Protein AF-0000000087151713 (afdb_homodimer)

Foldseek 3Di:
DPPPPPCCVLPQLLWDWAAFEKEAADCVVVVVVLVVVVWDWDFWDQDPVQQWTWTWTDDPPDGIYIYIHHHPDDGPCVVVCVVPNIDRAETEIEALDPVVSVVSCVVVVKDKAWDDDWWQDVRVVGFIKTWIQTPPPHIYIYGHPNDRDDDPD/DPDPPPCCVLPALLWDWAAWEKEAADCVVVVVVLVVVVWDWDFWDQDPVQQWTWTWTDDPPDGIYIYIHHHPDDGPCVVVCVVPNIDRAETEIEALDPVVSVVSCVVVVKDKAWDDDWWQDVRVVGFIKTWIQTPPPHIYIYGHPNDRDDPPD

pLDDT: mean 88.9, std 18.5, range [27.69, 98.94]

InterPro domains:
  IPR029068 Glyoxalase/Bleomycin resistance protein/Dihydroxybiphenyl dioxygenase [G3DSA:3.10.180.10] (11-144)
  IPR029068 Glyoxalase/Bleomycin resistance protein/Dihydroxybiphenyl dioxygenase [SSF54593] (15-144)

Solvent-accessible surface area (backbone atoms only — not comparable to full-atom values): 16292 Å² total; per-residue (Å²): 133,83,74,73,81,72,75,66,69,72,63,50,34,64,66,32,78,54,31,39,33,31,41,30,86,55,60,66,47,29,51,48,43,41,42,46,64,61,36,40,84,54,61,64,38,72,35,78,88,63,28,27,33,40,35,35,33,38,41,98,83,43,84,26,37,32,44,34,24,61,40,87,68,90,27,75,61,52,60,48,35,72,68,65,40,46,30,45,63,34,42,29,25,35,18,35,45,56,68,61,31,51,50,36,39,42,74,63,69,39,54,71,43,77,52,79,72,69,40,65,31,69,77,62,79,46,34,42,29,39,38,29,38,34,53,52,52,27,42,34,33,41,34,34,67,66,44,73,68,74,70,85,125,135,83,76,74,81,71,77,67,70,71,62,50,33,63,65,32,78,58,32,36,34,32,43,32,86,55,63,65,46,30,52,49,43,40,43,47,67,61,37,39,85,54,61,63,39,72,36,78,90,64,29,28,33,38,34,34,33,39,43,97,85,42,84,26,38,33,44,34,26,60,42,87,67,90,26,76,60,52,60,50,36,72,69,64,39,46,30,47,63,34,41,29,26,35,18,36,47,58,69,60,31,53,51,34,40,42,74,64,69,40,55,71,42,75,53,77,73,69,40,65,30,69,78,62,80,44,35,43,30,39,38,30,40,33,54,49,50,26,41,34,33,41,35,35,67,67,44,72,67,74,70,84,124

Structure (mmCIF, N/CA/C/O backbone):
data_AF-0000000087151713-model_v1
#
loop_
_entity.id
_entity.type
_entity.pdbx_description
1 polymer 'VOC domain-containing protein'
#
loop_
_atom_site.group_PDB
_atom_site.id
_atom_site.type_symbol
_atom_site.label_atom_id
_atom_site.label_alt_id
_atom_site.label_comp_id
_atom_site.label_asym_id
_atom_site.label_entity_id
_atom_site.label_seq_id
_atom_site.pdbx_PDB_ins_code
_atom_site.Cartn_x
_atom_site.Cartn_y
_atom_site.Cartn_z
_atom_site.occupancy
_atom_site.B_iso_or_equiv
_atom_site.auth_seq_id
_atom_site.auth_comp_id
_atom_site.auth_asym_id
_atom_site.auth_atom_id
_atom_site.pdbx_PDB_model_num
ATOM 1 N N . MET A 1 1 ? -45.938 15.445 -10.773 1 27.88 1 MET A N 1
ATOM 2 C CA . MET A 1 1 ? -44.844 16.266 -10.305 1 27.88 1 MET A CA 1
ATOM 3 C C . MET A 1 1 ? -43.594 15.438 -10.102 1 27.88 1 MET A C 1
ATOM 5 O O . MET A 1 1 ? -43.562 14.516 -9.281 1 27.88 1 MET A O 1
ATOM 9 N N . ASP A 1 2 ? -42.75 15.164 -11.164 1 31.02 2 ASP A N 1
ATOM 10 C CA . ASP A 1 2 ? -41.562 14.336 -11.391 1 31.02 2 ASP A CA 1
ATOM 11 C C . ASP A 1 2 ? -40.438 14.719 -10.438 1 31.02 2 ASP A C 1
ATOM 13 O O . ASP A 1 2 ? -40.094 15.898 -10.32 1 31.02 2 ASP A O 1
ATOM 17 N N . SER A 1 3 ? -40.344 14.148 -9.273 1 36.28 3 SER A N 1
ATOM 18 C CA . SER A 1 3 ? -39.344 14.383 -8.242 1 36.28 3 SER A CA 1
ATOM 19 C C . SER A 1 3 ? -37.938 14.492 -8.852 1 36.28 3 SER A C 1
ATOM 21 O O . SER A 1 3 ? -37.5 13.609 -9.594 1 36.28 3 SER A O 1
ATOM 23 N N . PRO A 1 4 ? -37.375 15.75 -9.047 1 30.08 4 PRO A N 1
ATOM 24 C CA . PRO A 1 4 ? -36.062 15.906 -9.664 1 30.08 4 PRO A CA 1
ATOM 25 C C . PRO A 1 4 ? -35.031 14.945 -9.094 1 30.08 4 PRO A C 1
ATOM 27 O O . PRO A 1 4 ? -35.062 14.625 -7.906 1 30.08 4 PRO A O 1
ATOM 30 N N . ALA A 1 5 ? -34.688 13.938 -9.805 1 36.41 5 ALA A N 1
ATOM 31 C CA . ALA A 1 5 ? -33.438 13.227 -9.617 1 36.41 5 ALA A CA 1
ATOM 32 C C . ALA A 1 5 ? -32.312 14.164 -9.148 1 36.41 5 ALA A C 1
ATOM 34 O O . ALA A 1 5 ? -31.828 14.984 -9.93 1 36.41 5 ALA A O 1
ATOM 35 N N . ASN A 1 6 ? -32.531 14.891 -8 1 31.16 6 ASN A N 1
ATOM 36 C CA . ASN A 1 6 ? -31.547 15.766 -7.34 1 31.16 6 ASN A CA 1
ATOM 37 C C . ASN A 1 6 ? -30.125 15.273 -7.543 1 31.16 6 ASN A C 1
ATOM 39 O O . ASN A 1 6 ? -29.844 14.086 -7.379 1 31.16 6 ASN A O 1
ATOM 43 N N . ASP A 1 7 ? -29.359 15.891 -8.398 1 33.12 7 ASP A N 1
ATOM 44 C CA . ASP A 1 7 ? -27.938 15.93 -8.75 1 33.12 7 ASP A CA 1
ATOM 45 C C . ASP A 1 7 ? -27.062 15.797 -7.512 1 33.12 7 ASP A C 1
ATOM 47 O O . ASP A 1 7 ? -26.688 16.797 -6.895 1 33.12 7 ASP A O 1
ATOM 51 N N . ILE A 1 8 ? -27.531 15.281 -6.512 1 35.03 8 ILE A N 1
ATOM 52 C CA . ILE A 1 8 ? -26.531 15.148 -5.469 1 35.03 8 ILE A CA 1
ATOM 53 C C . ILE A 1 8 ? -25.203 14.711 -6.09 1 35.03 8 ILE A C 1
ATOM 55 O O . ILE A 1 8 ? -25.047 13.555 -6.5 1 35.03 8 ILE A O 1
ATOM 59 N N . ALA A 1 9 ? -24.75 15.352 -7.016 1 37.31 9 ALA A N 1
ATOM 60 C CA . ALA A 1 9 ? -23.328 15.195 -7.281 1 37.31 9 ALA A CA 1
ATOM 61 C C . ALA A 1 9 ? -22.578 14.758 -6.027 1 37.31 9 ALA A C 1
ATOM 63 O O . ALA A 1 9 ? -22.375 15.555 -5.105 1 37.31 9 ALA A O 1
ATOM 64 N N . SER A 1 10 ? -22.969 13.742 -5.297 1 45.94 10 SER A N 1
ATOM 65 C CA . SER A 1 10 ? -22.375 13.133 -4.117 1 45.94 10 SER A CA 1
ATOM 66 C C . SER A 1 10 ? -20.875 13.422 -4.047 1 45.94 10 SER A C 1
ATOM 68 O O . SER A 1 10 ? -20.125 13.102 -4.973 1 45.94 10 SER A O 1
ATOM 70 N N . ALA A 1 11 ? -20.469 14.578 -3.68 1 51.41 11 ALA A N 1
ATOM 71 C CA . ALA A 1 11 ? -19.156 15.195 -3.559 1 51.41 11 ALA A CA 1
ATOM 72 C C . ALA A 1 11 ? -18.109 14.164 -3.137 1 51.41 11 ALA A C 1
ATOM 74 O O . ALA A 1 11 ? -18.125 13.688 -1.999 1 51.41 11 ALA A O 1
ATOM 75 N N . THR A 1 12 ? -17.812 13.227 -3.992 1 63.94 12 THR A N 1
ATOM 76 C CA . THR A 1 12 ? -16.656 12.375 -3.764 1 63.94 12 THR A CA 1
ATOM 77 C C . THR A 1 12 ? -15.508 13.172 -3.141 1 63.94 12 THR A C 1
ATOM 79 O O . THR A 1 12 ? -15.344 14.352 -3.432 1 63.94 12 THR A O 1
ATOM 82 N N . ALA A 1 13 ? -15.141 12.594 -2.041 1 72.25 13 ALA A N 1
ATOM 83 C CA . ALA A 1 13 ? -13.961 13.203 -1.421 1 72.25 13 ALA A CA 1
ATOM 84 C C . ALA A 1 13 ? -12.883 13.5 -2.461 1 72.25 13 ALA A C 1
ATOM 86 O O . ALA A 1 13 ? -12.586 12.656 -3.309 1 72.25 13 ALA A O 1
ATOM 87 N N . ALA A 1 14 ? -12.633 14.766 -2.752 1 85.25 14 ALA A N 1
ATOM 88 C CA . ALA A 1 14 ? -11.594 15.164 -3.699 1 85.25 14 ALA A CA 1
ATOM 89 C C . ALA A 1 14 ? -10.219 14.695 -3.23 1 85.25 14 ALA A C 1
ATOM 91 O O . ALA A 1 14 ? -9.398 15.508 -2.795 1 85.25 14 ALA A O 1
ATOM 92 N N . LEU A 1 15 ? -10.055 13.359 -3.268 1 95.56 15 LEU A N 1
ATOM 93 C CA . LEU A 1 15 ? -8.797 12.758 -2.846 1 95.56 15 LEU A CA 1
ATOM 94 C C . LEU A 1 15 ? -8.047 12.172 -4.039 1 95.56 15 LEU A C 1
ATOM 96 O O . LEU A 1 15 ? -8.656 11.516 -4.891 1 95.56 15 LEU A O 1
ATOM 100 N N . ALA A 1 16 ? -6.812 12.477 -4.117 1 95.88 16 ALA A N 1
ATOM 101 C CA . ALA A 1 16 ? -5.93 11.891 -5.121 1 95.88 16 ALA A CA 1
ATOM 102 C C . ALA A 1 16 ? -4.805 11.094 -4.461 1 95.88 16 ALA A C 1
ATOM 104 O O . ALA A 1 16 ? -4.129 11.594 -3.559 1 95.88 16 ALA A O 1
ATOM 105 N N . PHE A 1 17 ? -4.598 9.891 -4.914 1 97.56 17 PHE A N 1
ATOM 106 C CA . PHE A 1 17 ? -3.494 9.102 -4.379 1 97.56 17 PHE A CA 1
ATOM 107 C C . PHE A 1 17 ? -2.178 9.859 -4.5 1 97.56 17 PHE A C 1
ATOM 109 O O . PHE A 1 17 ? -1.892 10.453 -5.543 1 97.56 17 PHE A O 1
ATOM 116 N N . HIS A 1 18 ? -1.425 9.844 -3.396 1 98 18 HIS A N 1
ATOM 117 C CA . HIS A 1 18 ? -0.128 10.508 -3.443 1 98 18 HIS A CA 1
ATOM 118 C C . HIS A 1 18 ? 1.011 9.508 -3.281 1 98 18 HIS A C 1
ATOM 120 O O . HIS A 1 18 ? 1.914 9.445 -4.121 1 98 18 HIS A O 1
ATOM 126 N N . HIS A 1 19 ? 1.066 8.719 -2.223 1 98.75 19 HIS A N 1
ATOM 127 C CA . HIS A 1 19 ? 2.113 7.719 -2.041 1 98.75 19 HIS A CA 1
ATOM 128 C C . HIS A 1 19 ? 1.695 6.664 -1.022 1 98.75 19 HIS A C 1
ATOM 130 O O . HIS A 1 19 ? 0.715 6.848 -0.298 1 98.75 19 HIS A O 1
ATOM 136 N N . PHE A 1 20 ? 2.43 5.488 -1.049 1 98.81 20 PHE A N 1
ATOM 137 C CA . PHE A 1 20 ? 2.438 4.543 0.06 1 98.81 20 PHE A CA 1
ATOM 138 C C . PHE A 1 20 ? 3.508 4.91 1.08 1 98.81 20 PHE A C 1
ATOM 140 O O . PHE A 1 20 ? 4.617 5.301 0.71 1 98.81 20 PHE A O 1
ATOM 147 N N . GLY A 1 21 ? 3.197 4.789 2.361 1 98.44 21 GLY A N 1
ATOM 148 C CA . GLY A 1 21 ? 4.203 4.902 3.404 1 98.44 21 GLY A CA 1
ATOM 149 C C . GLY A 1 21 ? 4.742 3.557 3.863 1 98.44 21 GLY A C 1
ATOM 150 O O . GLY A 1 21 ? 3.986 2.719 4.359 1 98.44 21 GLY A O 1
ATOM 151 N N . LEU A 1 22 ? 6 3.357 3.729 1 98.38 22 LEU A N 1
ATOM 152 C CA . LEU A 1 22 ? 6.703 2.133 4.098 1 98.38 22 LEU A CA 1
ATOM 153 C C . LEU A 1 22 ? 7.543 2.344 5.352 1 98.38 22 LEU A C 1
ATOM 155 O O . LEU A 1 22 ? 8.469 3.162 5.355 1 98.38 22 LEU A O 1
ATOM 159 N N . ALA A 1 23 ? 7.227 1.607 6.395 1 97.38 23 ALA A N 1
ATOM 160 C CA . ALA A 1 23 ? 8.008 1.66 7.625 1 97.38 23 ALA A CA 1
ATOM 161 C C . ALA A 1 23 ? 9.117 0.605 7.617 1 97.38 23 ALA A C 1
ATOM 163 O O . ALA A 1 23 ? 8.852 -0.578 7.395 1 97.38 23 ALA A O 1
ATOM 164 N N . VAL A 1 24 ? 10.336 1.024 7.855 1 97.19 24 VAL A N 1
ATOM 165 C CA . VAL A 1 24 ? 11.477 0.11 7.883 1 97.19 24 VAL A CA 1
ATOM 166 C C . VAL A 1 24 ? 12.375 0.435 9.078 1 97.19 24 VAL A C 1
ATOM 168 O O . VAL A 1 24 ? 12.344 1.554 9.594 1 97.19 24 VAL A O 1
ATOM 171 N N . ALA A 1 25 ? 13.133 -0.565 9.477 1 95.12 25 ALA A N 1
ATOM 172 C CA . ALA A 1 25 ? 14.094 -0.336 10.555 1 95.12 25 ALA A CA 1
ATOM 173 C C . ALA A 1 25 ? 15.289 0.471 10.062 1 95.12 25 ALA A C 1
ATOM 175 O O . ALA A 1 25 ? 15.812 1.324 10.781 1 95.12 25 ALA A O 1
ATOM 176 N N . ALA A 1 26 ? 15.711 0.143 8.867 1 96.06 26 ALA A N 1
ATOM 177 C CA . ALA A 1 26 ? 16.781 0.82 8.141 1 96.06 26 ALA A CA 1
ATOM 178 C C 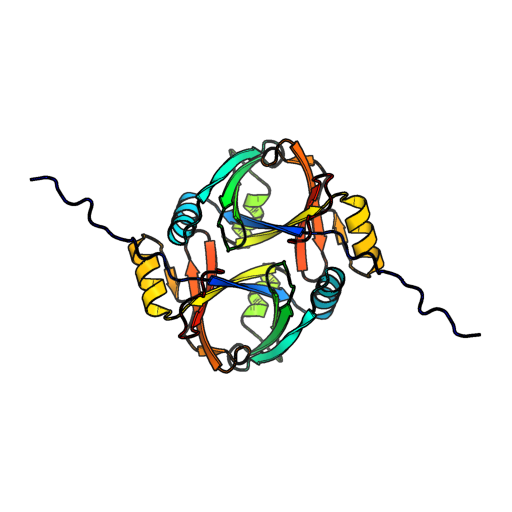. ALA A 1 26 ? 16.484 0.882 6.645 1 96.06 26 ALA A C 1
ATOM 180 O O . ALA A 1 26 ? 15.898 -0.046 6.086 1 96.06 26 ALA A O 1
ATOM 181 N N . PRO A 1 27 ? 16.969 1.917 5.949 1 97.94 27 PRO A N 1
ATOM 182 C CA . PRO A 1 27 ? 16.406 2.201 4.625 1 97.94 27 PRO A CA 1
ATOM 183 C C . PRO A 1 27 ? 17.156 1.478 3.502 1 97.94 27 PRO A C 1
ATOM 185 O O . PRO A 1 27 ? 16.656 1.414 2.373 1 97.94 27 PRO A O 1
ATOM 188 N N . GLU A 1 28 ? 18.344 0.946 3.75 1 98.31 28 GLU A N 1
ATOM 189 C CA . GLU A 1 28 ? 19.25 0.539 2.68 1 98.31 28 GLU A CA 1
ATOM 190 C C . GLU A 1 28 ? 18.609 -0.53 1.795 1 98.31 28 GLU A C 1
ATOM 192 O O . GLU A 1 28 ? 18.625 -0.42 0.567 1 98.31 28 GLU A O 1
ATOM 197 N N . GLU A 1 29 ? 18.078 -1.55 2.395 1 98.38 29 GLU A N 1
ATOM 198 C CA . GLU A 1 29 ? 17.484 -2.639 1.624 1 98.38 29 GLU A CA 1
ATOM 199 C C . GLU A 1 29 ? 16.234 -2.174 0.874 1 98.38 29 GLU A C 1
ATOM 201 O O . GLU A 1 29 ? 15.969 -2.631 -0.239 1 98.38 29 GLU A O 1
ATOM 206 N N . ALA A 1 30 ? 15.477 -1.284 1.469 1 98.62 30 ALA A N 1
ATOM 207 C CA . ALA A 1 30 ? 14.32 -0.707 0.784 1 98.62 30 ALA A CA 1
ATOM 208 C C . ALA A 1 30 ? 14.75 0.063 -0.462 1 98.62 30 ALA A C 1
ATOM 210 O O . ALA A 1 30 ? 14.172 -0.112 -1.537 1 98.62 30 ALA A O 1
ATOM 211 N N . PHE A 1 31 ? 15.773 0.877 -0.277 1 98.56 31 PHE A N 1
ATOM 212 C CA . PHE A 1 31 ? 16.281 1.667 -1.391 1 98.56 31 PHE A CA 1
ATOM 213 C C . PHE A 1 31 ? 16.781 0.763 -2.512 1 98.56 31 PHE A C 1
ATOM 215 O O . PHE A 1 31 ? 16.531 1.028 -3.689 1 98.56 31 PHE A O 1
ATOM 222 N N . ARG A 1 32 ? 17.469 -0.27 -2.162 1 97.81 32 ARG A N 1
ATOM 223 C CA . ARG A 1 32 ? 17.984 -1.208 -3.15 1 97.81 32 ARG A CA 1
ATOM 224 C C . ARG A 1 32 ? 16.859 -1.862 -3.936 1 97.81 32 ARG A C 1
ATOM 226 O O . ARG A 1 32 ? 16.906 -1.927 -5.164 1 97.81 32 ARG A O 1
ATOM 233 N N . TYR A 1 33 ? 15.891 -2.27 -3.234 1 98.12 33 TYR A N 1
ATOM 234 C CA . TYR A 1 33 ? 14.758 -2.906 -3.893 1 98.12 33 TYR A CA 1
ATOM 235 C C . TYR A 1 33 ? 14.055 -1.936 -4.84 1 98.12 33 TYR A C 1
ATOM 237 O O . TYR A 1 33 ? 13.836 -2.254 -6.008 1 98.12 33 TYR A O 1
ATOM 245 N N . LEU A 1 34 ? 13.758 -0.796 -4.359 1 98.12 34 LEU A N 1
ATOM 246 C CA . LEU A 1 34 ? 13.023 0.18 -5.156 1 98.12 34 LEU A CA 1
ATOM 247 C C . LEU A 1 34 ? 13.844 0.618 -6.367 1 98.12 34 LEU A C 1
ATOM 249 O O . LEU A 1 34 ? 13.305 0.8 -7.457 1 98.12 34 LEU A O 1
ATOM 253 N N . ALA A 1 35 ? 15.102 0.746 -6.172 1 97.25 35 ALA A N 1
ATOM 254 C CA . ALA A 1 35 ? 15.969 1.083 -7.293 1 97.25 35 ALA A CA 1
ATOM 255 C C . ALA A 1 35 ? 15.938 -0.008 -8.359 1 97.25 35 ALA A C 1
ATOM 257 O O . ALA A 1 35 ? 15.945 0.286 -9.555 1 97.25 35 ALA A O 1
ATOM 258 N N . SER A 1 36 ? 15.922 -1.207 -7.926 1 96.5 36 SER A N 1
ATOM 259 C CA . SER A 1 36 ? 15.898 -2.334 -8.852 1 96.5 36 SER A CA 1
ATOM 260 C C . SER A 1 36 ? 14.625 -2.34 -9.688 1 96.5 36 SER A C 1
ATOM 262 O O . SER A 1 36 ? 14.578 -2.953 -10.75 1 96.5 36 SER A O 1
ATOM 264 N N . LEU A 1 37 ? 13.586 -1.663 -9.203 1 96.75 37 LEU A N 1
ATOM 265 C CA . LEU A 1 37 ? 12.32 -1.562 -9.93 1 96.75 37 LEU A CA 1
ATOM 266 C C . LEU A 1 37 ? 12.305 -0.323 -10.82 1 96.75 37 LEU A C 1
ATOM 268 O O . LEU A 1 37 ? 11.344 -0.101 -11.562 1 96.75 37 LEU A O 1
ATOM 272 N N . GLY A 1 38 ? 13.289 0.508 -10.695 1 96.19 38 GLY A N 1
ATOM 273 C CA . GLY A 1 38 ? 13.367 1.696 -11.523 1 96.19 38 GLY A CA 1
ATOM 274 C C . GLY A 1 38 ? 12.938 2.961 -10.805 1 96.19 38 GLY A C 1
ATOM 275 O O . GLY A 1 38 ? 12.773 4.012 -11.43 1 96.19 38 GLY A O 1
ATOM 276 N N . TYR A 1 39 ? 12.727 2.855 -9.508 1 97.69 39 TYR A N 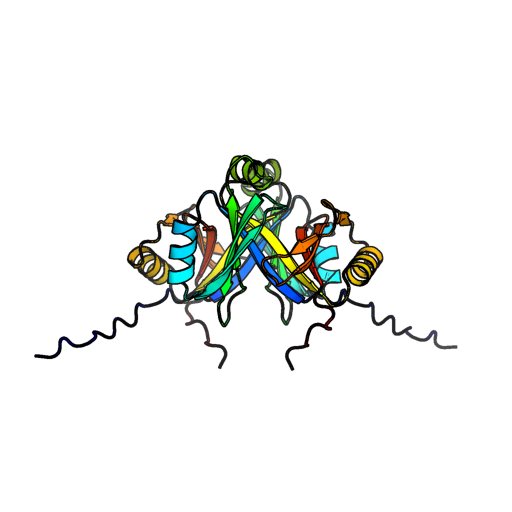1
ATOM 277 C CA . TYR A 1 39 ? 12.398 4.055 -8.75 1 97.69 39 TYR A CA 1
ATOM 278 C C . TYR A 1 39 ? 13.594 4.996 -8.672 1 97.69 39 TYR A C 1
ATOM 280 O O . TYR A 1 39 ? 14.734 4.551 -8.523 1 97.69 39 TYR A O 1
ATOM 288 N N . LEU A 1 40 ? 13.25 6.277 -8.648 1 98.25 40 LEU A N 1
ATOM 289 C CA . LEU A 1 40 ? 14.258 7.32 -8.523 1 98.25 40 LEU A CA 1
ATOM 290 C C . LEU A 1 40 ? 14.117 8.047 -7.191 1 98.25 40 LEU A C 1
ATOM 292 O O . LEU A 1 40 ? 13.008 8.234 -6.691 1 98.25 40 LEU A O 1
ATOM 296 N N . ALA A 1 41 ? 15.234 8.492 -6.664 1 98.5 41 ALA A N 1
ATOM 297 C CA . ALA A 1 41 ? 15.234 9.219 -5.395 1 98.5 41 ALA A CA 1
ATOM 298 C C . ALA A 1 41 ? 14.57 10.586 -5.543 1 98.5 41 ALA A C 1
ATOM 300 O O . ALA A 1 41 ? 14.805 11.289 -6.523 1 98.5 41 ALA A O 1
ATOM 301 N N . GLY A 1 42 ? 13.695 10.859 -4.59 1 98.25 42 GLY A N 1
ATOM 302 C CA . GLY A 1 42 ? 13.133 12.188 -4.449 1 98.25 42 GLY A CA 1
ATOM 303 C C . GLY A 1 42 ? 13.641 12.93 -3.227 1 98.25 42 GLY A C 1
ATOM 304 O O . GLY A 1 42 ? 14.797 12.758 -2.828 1 98.25 42 GLY A O 1
ATOM 305 N N . ASN A 1 43 ? 12.758 13.789 -2.688 1 97.69 43 ASN A N 1
ATOM 306 C CA . ASN A 1 43 ? 13.102 14.562 -1.499 1 97.69 43 ASN A CA 1
ATOM 307 C C . ASN A 1 43 ? 13.297 13.664 -0.282 1 97.69 43 ASN A C 1
ATOM 30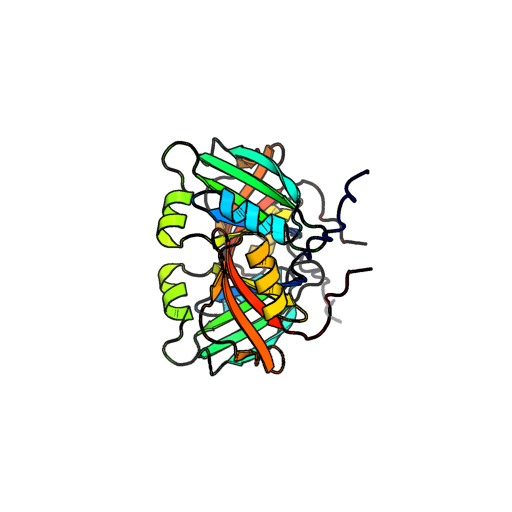9 O O . ASN A 1 43 ? 12.641 12.625 -0.158 1 97.69 43 ASN A O 1
ATOM 313 N N . SER A 1 44 ? 14.18 14.039 0.545 1 98.38 44 SER A N 1
ATOM 314 C CA . SER A 1 44 ? 14.391 13.406 1.847 1 98.38 44 SER A CA 1
ATOM 315 C C . SER A 1 44 ? 14.516 14.453 2.949 1 98.38 44 SER A C 1
ATOM 317 O O . SER A 1 44 ? 14.891 15.602 2.688 1 98.38 44 SER A O 1
ATOM 319 N N . ALA A 1 45 ? 14.102 14.062 4.109 1 98.06 45 ALA A N 1
ATOM 320 C CA . ALA A 1 45 ? 14.164 14.984 5.242 1 98.06 45 ALA A CA 1
ATOM 321 C C . ALA A 1 45 ? 14.078 14.227 6.566 1 98.06 45 ALA A C 1
ATOM 323 O O . ALA A 1 45 ? 13.633 13.078 6.602 1 98.06 45 ALA A O 1
ATOM 324 N N . PHE A 1 46 ? 14.586 14.891 7.629 1 97.5 46 PHE A N 1
ATOM 325 C CA . PHE A 1 46 ? 14.281 14.484 8.992 1 97.5 46 PHE A CA 1
ATOM 326 C C . PHE A 1 46 ? 13.086 15.258 9.539 1 97.5 46 PHE A C 1
ATOM 328 O O . PHE A 1 46 ? 13.047 16.484 9.445 1 97.5 46 PHE A O 1
ATOM 335 N N . ASP A 1 47 ? 12.125 14.539 9.961 1 96.38 47 ASP A N 1
ATOM 336 C CA . ASP A 1 47 ? 10.977 15.156 10.617 1 96.38 47 ASP A CA 1
ATOM 337 C C . ASP A 1 47 ? 11.164 15.211 12.125 1 96.38 47 ASP A C 1
ATOM 339 O O . ASP A 1 47 ? 11.016 14.195 12.812 1 96.38 47 ASP A O 1
ATOM 343 N N . PRO A 1 48 ? 11.438 16.344 12.672 1 93.62 48 PRO A N 1
ATOM 344 C CA . PRO A 1 48 ? 11.688 16.406 14.117 1 93.62 48 PRO A CA 1
ATOM 345 C C . PRO A 1 48 ? 10.422 16.203 14.945 1 93.62 48 PRO A C 1
ATOM 347 O O . PRO A 1 48 ? 10.5 15.82 16.109 1 93.62 48 PRO A O 1
ATOM 350 N N . ILE A 1 49 ? 9.289 16.484 14.344 1 91.31 49 ILE A N 1
ATOM 351 C CA . ILE A 1 49 ? 8.031 16.328 15.055 1 91.31 49 ILE A CA 1
ATOM 352 C C . ILE A 1 49 ? 7.746 14.844 15.273 1 91.31 49 ILE A C 1
ATOM 354 O O . ILE A 1 49 ? 7.469 14.422 16.406 1 91.31 49 ILE A O 1
ATOM 358 N N . GLN A 1 50 ? 7.914 14.023 14.219 1 91.88 50 GLN A N 1
ATOM 359 C CA . GLN A 1 50 ? 7.641 12.594 14.312 1 91.88 50 GLN A CA 1
ATOM 360 C C . GLN A 1 50 ? 8.906 11.82 14.68 1 91.88 50 GLN A C 1
ATOM 362 O O . GLN A 1 50 ? 8.836 10.625 14.977 1 91.88 50 GLN A O 1
ATOM 367 N N . ARG A 1 51 ? 10.039 12.461 14.625 1 94.75 51 ARG A N 1
ATOM 368 C CA . ARG A 1 51 ? 11.344 11.875 14.922 1 94.75 51 ARG A CA 1
ATOM 369 C C . ARG A 1 51 ? 11.641 10.703 13.984 1 94.75 51 ARG A C 1
ATOM 371 O O . ARG A 1 51 ? 12.039 9.625 14.438 1 94.75 51 ARG A O 1
ATOM 378 N N . VAL A 1 52 ? 11.414 10.938 12.758 1 97.12 52 VAL A N 1
ATOM 379 C CA . VAL A 1 52 ? 11.664 9.922 11.742 1 97.12 52 VAL A CA 1
ATOM 380 C C . VAL A 1 52 ? 12.43 10.539 10.578 1 97.12 52 VAL A C 1
ATOM 382 O O . VAL A 1 52 ? 12.375 11.75 10.359 1 97.12 52 VAL A O 1
ATOM 385 N N . ASN A 1 53 ? 13.188 9.695 9.883 1 97.69 53 ASN A N 1
ATOM 386 C CA . ASN A 1 53 ? 13.727 10.023 8.562 1 97.69 53 ASN A CA 1
ATOM 387 C C . ASN A 1 53 ? 12.758 9.641 7.449 1 97.69 53 ASN A C 1
ATOM 389 O O . ASN A 1 53 ? 12.094 8.609 7.527 1 97.69 53 ASN A O 1
ATOM 393 N N . LEU A 1 54 ? 12.695 10.484 6.457 1 98.44 54 LEU A N 1
ATOM 394 C CA . LEU A 1 54 ? 11.773 10.32 5.344 1 98.44 54 LEU A CA 1
ATOM 395 C C . LEU A 1 54 ? 12.508 10.398 4.012 1 98.44 54 LEU A C 1
ATOM 397 O O . LEU A 1 54 ? 13.406 11.227 3.84 1 98.44 54 LEU A O 1
ATOM 401 N N . ALA A 1 55 ? 12.156 9.586 3.07 1 98.81 55 ALA A N 1
ATOM 402 C CA . ALA A 1 55 ? 12.68 9.672 1.71 1 98.81 55 ALA A CA 1
ATOM 403 C C . ALA A 1 55 ? 11.633 9.234 0.688 1 98.81 55 ALA A C 1
ATOM 405 O O . ALA A 1 55 ? 11.086 8.133 0.785 1 98.81 55 ALA A O 1
ATOM 406 N N . MET A 1 56 ? 11.438 10.102 -0.276 1 98.88 56 MET A N 1
ATOM 407 C CA . MET A 1 56 ? 10.531 9.758 -1.365 1 98.88 56 MET A CA 1
ATOM 408 C C . MET A 1 56 ? 11.25 8.969 -2.447 1 98.88 56 MET A C 1
ATOM 410 O O . MET A 1 56 ? 12.414 9.25 -2.758 1 98.88 56 MET A O 1
ATOM 414 N N . ARG A 1 57 ? 10.594 7.992 -2.998 1 98.88 57 ARG A N 1
ATOM 415 C CA . ARG A 1 57 ? 10.984 7.273 -4.203 1 98.88 57 ARG A CA 1
ATOM 416 C C . ARG A 1 57 ? 9.906 7.359 -5.273 1 98.88 57 ARG A C 1
ATOM 418 O O . ARG A 1 57 ? 8.75 6.992 -5.027 1 98.88 57 ARG A O 1
ATOM 425 N N . HIS A 1 58 ? 10.297 7.84 -6.43 1 98.56 58 HIS A N 1
ATOM 426 C CA . HIS A 1 58 ? 9.344 8.117 -7.5 1 98.56 58 HIS A CA 1
ATOM 427 C C . HIS A 1 58 ? 9.492 7.113 -8.641 1 98.56 58 HIS A C 1
ATOM 429 O O . HIS A 1 58 ? 10.586 6.625 -8.906 1 98.56 58 HIS A O 1
ATOM 435 N N . HIS A 1 59 ? 8.422 6.863 -9.242 1 97.5 59 HIS A N 1
ATOM 436 C CA . HIS A 1 59 ? 8.352 6.066 -10.461 1 97.5 59 HIS A CA 1
ATOM 437 C C . HIS A 1 59 ? 7.406 6.695 -11.484 1 97.5 59 HIS A C 1
ATOM 439 O O . HIS A 1 59 ? 6.375 7.258 -11.109 1 97.5 59 HIS A O 1
ATOM 445 N N . PRO A 1 60 ? 7.715 6.559 -12.773 1 94.44 60 PRO A N 1
ATOM 446 C CA . PRO A 1 60 ? 6.867 7.219 -13.766 1 94.44 60 PRO A CA 1
ATOM 447 C C . PRO A 1 60 ? 5.492 6.574 -13.898 1 94.44 60 PRO A C 1
ATOM 449 O O . PRO A 1 60 ? 4.531 7.23 -14.305 1 94.44 60 PRO A O 1
ATOM 452 N N . VAL A 1 61 ? 5.363 5.301 -13.562 1 93.38 61 VAL A N 1
ATOM 453 C CA . VAL A 1 61 ? 4.125 4.586 -13.852 1 93.38 61 VAL A CA 1
ATOM 454 C C . VAL A 1 61 ? 3.584 3.951 -12.578 1 93.38 61 VAL A C 1
ATOM 456 O O . VAL A 1 61 ? 2.371 3.797 -12.414 1 93.38 61 VAL A O 1
ATOM 459 N N . MET A 1 62 ? 4.441 3.598 -11.625 1 96.81 62 MET A N 1
ATOM 460 C CA . MET A 1 62 ? 4.02 2.902 -10.406 1 96.81 62 MET A CA 1
ATOM 461 C C . MET A 1 62 ? 3.828 3.883 -9.258 1 96.81 62 MET A C 1
ATOM 463 O O . MET A 1 62 ? 4.383 4.984 -9.273 1 96.81 62 MET A O 1
ATOM 467 N N . PRO A 1 63 ? 3.031 3.518 -8.242 1 98.19 63 PRO A N 1
ATOM 468 C CA . PRO A 1 63 ? 2.785 4.422 -7.117 1 98.19 63 PRO A CA 1
ATOM 469 C C . PRO A 1 63 ? 4.066 4.828 -6.395 1 98.19 63 PRO A C 1
ATOM 471 O O . PRO A 1 63 ? 4.941 3.992 -6.164 1 98.19 63 PRO A O 1
ATOM 474 N N . ASP A 1 64 ? 4.121 6.094 -6.031 1 98.69 64 ASP A N 1
ATOM 475 C CA . ASP A 1 64 ? 5.273 6.574 -5.281 1 98.69 64 ASP A CA 1
ATOM 476 C C . ASP A 1 64 ? 5.32 5.957 -3.887 1 98.69 64 ASP A C 1
ATOM 478 O O . ASP A 1 64 ? 4.285 5.586 -3.332 1 98.69 64 ASP A O 1
ATOM 482 N N . VAL A 1 65 ? 6.527 5.824 -3.363 1 98.88 65 VAL A N 1
ATOM 483 C CA . VAL A 1 65 ? 6.742 5.238 -2.043 1 98.88 65 VAL A CA 1
ATOM 484 C C . VAL A 1 65 ? 7.52 6.211 -1.164 1 98.88 65 V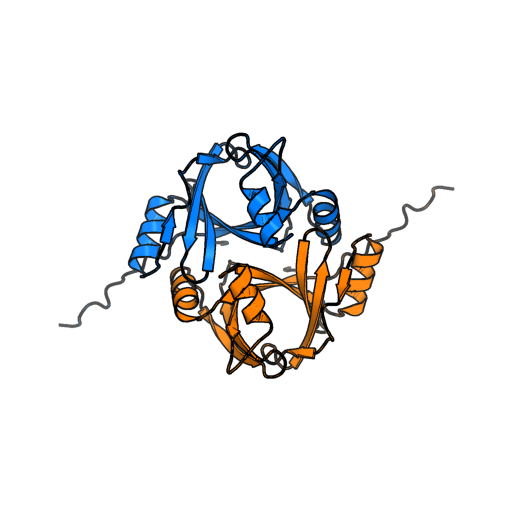AL A C 1
ATOM 486 O O . VAL A 1 65 ? 8.508 6.805 -1.604 1 98.88 65 VAL A O 1
ATOM 489 N N . GLU A 1 66 ? 7.023 6.453 -0.015 1 98.94 66 GLU A N 1
ATOM 490 C CA . GLU A 1 66 ? 7.762 7.125 1.049 1 98.94 66 GLU A CA 1
ATOM 491 C C . GLU A 1 66 ? 8.383 6.121 2.012 1 98.94 66 GLU A C 1
ATOM 493 O O . GLU A 1 66 ? 7.672 5.336 2.645 1 98.94 66 GLU A O 1
ATOM 498 N N . VAL A 1 67 ? 9.68 6.109 2.104 1 98.81 67 VAL A N 1
ATOM 499 C CA . VAL A 1 67 ? 10.383 5.242 3.045 1 98.81 67 VAL A CA 1
ATOM 500 C C . VAL A 1 67 ? 10.609 5.988 4.359 1 98.81 67 VAL A C 1
ATOM 502 O O . VAL A 1 67 ? 11.148 7.098 4.367 1 98.81 67 VAL A O 1
ATOM 505 N N . ILE A 1 68 ? 10.18 5.383 5.453 1 98.44 68 ILE A N 1
ATOM 506 C CA . ILE A 1 68 ? 10.219 6.016 6.77 1 98.44 68 ILE A CA 1
ATOM 507 C C . ILE A 1 68 ? 11 5.141 7.742 1 98.44 68 ILE A C 1
ATOM 509 O O . ILE A 1 68 ? 10.734 3.941 7.859 1 98.44 68 ILE A O 1
ATOM 513 N N . TRP A 1 69 ? 11.977 5.645 8.391 1 97.62 69 TRP A N 1
ATOM 514 C CA . TRP A 1 69 ? 12.734 4.898 9.383 1 97.62 69 TRP A CA 1
ATOM 515 C C . TRP A 1 69 ? 13.086 5.781 10.578 1 97.62 69 TRP A C 1
ATOM 517 O O . TRP A 1 69 ? 13.047 7.012 10.477 1 97.62 69 TRP A O 1
ATOM 527 N N . PRO A 1 70 ? 13.297 5.137 11.711 1 96.5 70 PRO A N 1
ATOM 528 C CA . PRO A 1 70 ? 13.484 5.902 12.945 1 96.5 70 PRO A CA 1
ATOM 529 C C . PRO A 1 70 ? 14.711 6.812 12.891 1 96.5 70 PRO A C 1
ATOM 531 O O . PRO A 1 70 ? 15.727 6.449 12.289 1 96.5 70 PRO A O 1
ATOM 534 N N . GLY A 1 71 ? 14.5 8.039 13.461 1 94.19 71 GLY A N 1
ATOM 535 C CA . GLY A 1 71 ? 15.648 8.891 13.727 1 94.19 71 GLY A CA 1
ATOM 536 C C . GLY A 1 71 ? 16.422 8.469 14.953 1 94.19 71 GLY A C 1
ATOM 537 O O . GLY A 1 71 ? 16.547 7.277 15.25 1 94.19 71 GLY A O 1
ATOM 538 N N . HIS A 1 72 ? 17.047 9.57 15.555 1 86.56 72 HIS A N 1
ATOM 539 C CA . HIS A 1 72 ? 17.766 9.32 16.797 1 86.56 72 HIS A CA 1
ATOM 540 C C . HIS A 1 72 ? 16.828 9.203 17.984 1 86.56 72 HIS A C 1
ATOM 542 O O . HIS A 1 72 ? 15.906 10.023 18.141 1 86.56 72 HIS A O 1
ATOM 548 N N . GLY A 1 73 ? 16.828 8.055 18.703 1 83.94 73 GLY A N 1
ATOM 549 C CA . GLY A 1 73 ? 15.969 7.828 19.859 1 83.94 73 GLY A CA 1
ATOM 550 C C . GLY A 1 73 ? 14.68 7.117 19.516 1 83.94 73 GLY A C 1
ATOM 551 O O . GLY A 1 73 ? 14.508 6.633 18.391 1 83.94 73 GLY A O 1
ATOM 552 N N . PRO A 1 74 ? 13.766 7.027 20.516 1 85.38 74 PRO A N 1
ATOM 553 C CA . PRO A 1 74 ? 12.484 6.355 20.281 1 85.38 74 PRO A CA 1
ATOM 554 C C . PRO A 1 74 ? 11.555 7.152 19.375 1 85.38 74 PRO A C 1
ATOM 556 O O . PRO A 1 74 ? 11.531 8.383 19.438 1 85.38 74 PRO A O 1
ATOM 559 N N . SER A 1 75 ? 10.922 6.508 18.438 1 87 75 SER A N 1
ATOM 560 C CA . SER A 1 75 ? 9.953 7.098 17.516 1 87 75 SER A CA 1
ATOM 561 C C . SER A 1 75 ? 8.648 6.309 17.516 1 87 75 SER A C 1
ATOM 563 O O . SER A 1 75 ? 8.625 5.137 17.891 1 87 75 SER A O 1
ATOM 565 N N . PRO A 1 76 ? 7.582 6.969 17.125 1 82.12 76 PRO A N 1
ATOM 566 C CA . PRO A 1 76 ? 6.301 6.266 17.047 1 82.12 76 PRO A CA 1
ATOM 567 C C . PRO A 1 76 ? 6.348 5.062 16.109 1 82.12 76 PRO A C 1
ATOM 569 O O . PRO A 1 76 ? 5.594 4.105 16.281 1 82.12 76 PRO A O 1
ATOM 572 N N . ILE A 1 77 ? 7.262 5.066 15.156 1 91.56 77 ILE A N 1
ATOM 573 C CA . ILE A 1 77 ? 7.262 3.996 14.164 1 91.56 77 ILE A CA 1
ATOM 574 C C . ILE A 1 77 ? 8 2.779 14.719 1 91.56 77 ILE A C 1
ATOM 576 O O . ILE A 1 77 ? 7.883 1.676 14.18 1 91.56 77 ILE A O 1
ATOM 580 N N . ASP A 1 78 ? 8.766 2.953 15.781 1 91.19 78 ASP A N 1
ATOM 581 C CA . ASP A 1 78 ? 9.5 1.846 16.391 1 91.19 78 ASP A CA 1
ATOM 582 C C . ASP A 1 78 ? 8.547 0.736 16.828 1 91.19 78 ASP A C 1
ATOM 584 O O . ASP A 1 78 ? 8.789 -0.442 16.562 1 91.19 78 ASP A O 1
ATOM 588 N N . LYS A 1 79 ? 7.551 1.218 17.5 1 87.75 79 LYS A N 1
ATOM 589 C CA . LYS A 1 79 ? 6.582 0.248 18 1 87.75 79 LYS A CA 1
ATOM 590 C C . LYS A 1 79 ? 5.887 -0.476 16.859 1 87.75 79 LYS A C 1
ATOM 592 O O . LYS A 1 79 ? 5.637 -1.681 16.938 1 87.75 79 LYS A O 1
ATOM 597 N N . LEU A 1 80 ? 5.602 0.255 15.812 1 89.62 80 LEU A N 1
ATOM 598 C CA . LEU A 1 80 ? 4.957 -0.331 14.641 1 89.62 80 LEU A CA 1
ATOM 599 C C . LEU A 1 80 ? 5.844 -1.397 14.008 1 89.62 80 LEU A C 1
ATOM 601 O O . LEU A 1 80 ? 5.383 -2.508 13.734 1 89.62 80 LEU A O 1
ATOM 605 N N . ILE A 1 81 ? 7.098 -1.062 13.875 1 92.5 81 ILE A N 1
ATOM 606 C CA . ILE A 1 81 ? 8.039 -1.966 13.219 1 92.5 81 ILE A CA 1
ATOM 607 C C . ILE A 1 81 ? 8.211 -3.225 14.062 1 92.5 81 ILE A C 1
ATOM 609 O O . ILE A 1 81 ? 8.289 -4.332 13.531 1 92.5 81 ILE A O 1
ATOM 613 N N . LYS A 1 82 ? 8.297 -3.025 15.344 1 89.19 82 LYS A N 1
ATOM 614 C CA . LYS A 1 82 ? 8.438 -4.164 16.25 1 89.19 82 LYS A CA 1
ATOM 615 C C . LYS A 1 82 ? 7.223 -5.082 16.172 1 89.19 82 LYS A C 1
ATOM 617 O O . LYS A 1 82 ? 7.355 -6.309 16.203 1 89.19 82 LYS A O 1
ATOM 622 N N . ARG A 1 83 ? 6.133 -4.477 15.953 1 86.94 83 ARG A N 1
ATOM 623 C CA . ARG A 1 83 ? 4.879 -5.223 15.953 1 86.94 83 ARG A CA 1
ATOM 624 C C . ARG A 1 83 ? 4.625 -5.875 14.594 1 86.94 83 ARG A C 1
ATOM 626 O O . ARG A 1 83 ? 4.203 -7.031 14.531 1 86.94 83 ARG A O 1
ATOM 633 N N . THR A 1 84 ? 4.902 -5.184 13.516 1 85.81 84 THR A N 1
ATOM 634 C CA . THR A 1 84 ? 4.438 -5.621 12.203 1 85.81 84 THR A CA 1
ATOM 635 C C . THR A 1 84 ? 5.613 -6.02 11.32 1 85.81 84 THR A C 1
ATOM 637 O O . THR A 1 84 ? 5.434 -6.703 10.305 1 85.81 84 THR A O 1
ATOM 640 N N . GLY A 1 85 ? 6.816 -5.625 11.773 1 88.62 85 GLY A N 1
ATOM 641 C CA . GLY A 1 85 ? 7.914 -5.68 10.82 1 88.62 85 GLY A CA 1
ATOM 642 C C . GLY A 1 85 ? 7.805 -4.637 9.727 1 88.62 85 GLY A C 1
ATOM 643 O O . GLY A 1 85 ? 7.098 -3.637 9.875 1 88.62 85 GLY A O 1
ATOM 644 N N . THR A 1 86 ? 8.633 -4.809 8.695 1 92.94 86 THR A N 1
ATOM 645 C CA . THR A 1 86 ? 8.633 -3.93 7.531 1 92.94 86 THR A CA 1
ATOM 646 C C . THR A 1 86 ? 7.34 -4.098 6.73 1 92.94 86 THR A C 1
ATOM 648 O O . THR A 1 86 ? 7.02 -5.199 6.277 1 92.94 86 THR A O 1
ATOM 651 N N . MET A 1 87 ? 6.602 -2.896 6.531 1 93.38 87 MET A N 1
ATOM 652 C CA . MET A 1 87 ? 5.344 -2.996 5.797 1 93.38 87 MET A CA 1
ATOM 653 C C . MET A 1 87 ? 4.871 -1.621 5.336 1 93.38 87 MET A C 1
ATOM 655 O O . MET A 1 87 ? 5.301 -0.6 5.875 1 93.38 87 MET A O 1
ATOM 659 N N . ILE A 1 88 ? 4.078 -1.648 4.371 1 97.06 88 ILE A N 1
ATOM 660 C CA . ILE A 1 88 ? 3.309 -0.459 4.02 1 97.06 88 ILE A CA 1
ATOM 661 C C . ILE A 1 88 ? 2.227 -0.215 5.066 1 97.06 88 ILE A C 1
ATOM 663 O O . ILE A 1 88 ? 1.303 -1.019 5.215 1 97.06 88 ILE A O 1
ATOM 667 N N . TYR A 1 89 ? 2.316 0.91 5.754 1 95.88 89 TYR A N 1
ATOM 668 C CA . TYR A 1 89 ? 1.43 1.037 6.906 1 95.88 89 TYR A CA 1
ATOM 669 C C . TYR A 1 89 ? 0.424 2.164 6.695 1 95.88 89 TYR A C 1
ATOM 671 O O . TYR A 1 89 ? -0.547 2.2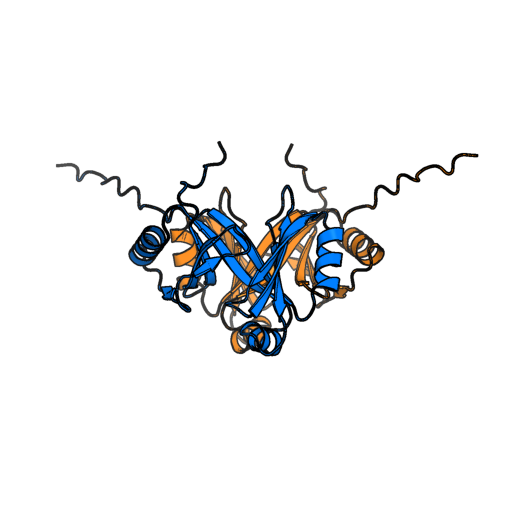83 7.445 1 95.88 89 TYR A O 1
ATOM 679 N N . HIS A 1 90 ? 0.668 2.994 5.688 1 97.38 90 HIS A N 1
ATOM 680 C CA . HIS A 1 90 ? -0.365 3.982 5.402 1 97.38 90 HIS A CA 1
ATOM 681 C C . HIS A 1 90 ? -0.39 4.34 3.918 1 97.38 90 HIS A C 1
ATOM 683 O O . HIS A 1 90 ? 0.545 4.016 3.182 1 97.38 90 HIS A O 1
ATOM 689 N N . LEU A 1 91 ? -1.485 4.926 3.514 1 98.31 91 LEU A N 1
ATOM 690 C CA . LEU A 1 91 ? -1.697 5.52 2.199 1 98.31 91 LEU A CA 1
ATOM 691 C C . LEU A 1 91 ? -1.966 7.016 2.314 1 98.31 91 LEU A C 1
ATOM 693 O O . LEU A 1 91 ? -2.754 7.445 3.162 1 98.31 91 LEU A O 1
ATOM 697 N N . CYS A 1 92 ? -1.278 7.777 1.474 1 98.56 92 CYS A N 1
ATOM 698 C CA . CYS A 1 92 ? -1.456 9.227 1.5 1 98.56 92 CYS A CA 1
ATOM 699 C C . CYS A 1 92 ? -2.27 9.695 0.301 1 98.56 92 CYS A C 1
ATOM 701 O O . CYS A 1 92 ? -2.031 9.266 -0.828 1 98.56 92 CYS A O 1
ATOM 703 N N . TYR A 1 93 ? -3.178 10.57 0.591 1 98.12 93 TYR A N 1
ATOM 704 C CA . TYR A 1 93 ? -3.91 11.297 -0.438 1 98.12 93 TYR A CA 1
ATOM 705 C C . TYR A 1 93 ? -3.564 12.781 -0.406 1 98.12 93 TYR A C 1
ATOM 707 O O . TYR A 1 93 ? -3.424 13.375 0.668 1 98.12 93 TYR A O 1
ATOM 715 N N . ALA A 1 94 ? -3.467 13.344 -1.584 1 97.62 94 ALA A N 1
ATOM 716 C CA . ALA A 1 94 ? -3.48 14.797 -1.712 1 97.62 94 ALA A CA 1
ATOM 717 C C . ALA A 1 94 ? -4.906 15.32 -1.867 1 97.62 94 ALA A C 1
ATOM 719 O O . ALA A 1 94 ? -5.734 14.695 -2.531 1 97.62 94 ALA A O 1
ATOM 720 N N . CYS A 1 95 ? -5.145 16.438 -1.236 1 96.75 95 CYS A N 1
ATOM 721 C CA . CYS A 1 95 ? -6.465 17.047 -1.352 1 96.75 95 CYS A CA 1
ATOM 722 C C . CYS A 1 95 ? -6.383 18.562 -1.235 1 96.75 95 CYS A C 1
ATOM 724 O O . CYS A 1 95 ? -5.434 19.094 -0.655 1 96.75 95 CYS A O 1
ATOM 726 N N . PRO A 1 96 ? -7.387 19.266 -1.807 1 95.25 96 PRO A N 1
ATOM 727 C CA . PRO A 1 96 ? -7.391 20.734 -1.665 1 95.25 96 PRO A CA 1
ATOM 728 C C . PRO A 1 96 ? -7.672 21.188 -0.234 1 95.25 96 PRO A C 1
ATOM 730 O O . PRO A 1 96 ? -7.094 22.172 0.23 1 95.25 96 PRO A O 1
ATOM 733 N N . ASN A 1 97 ? -8.57 20.531 0.444 1 94.75 97 ASN A N 1
ATOM 734 C CA . ASN A 1 97 ? -9.008 20.859 1.795 1 94.75 97 ASN A CA 1
ATOM 735 C C . ASN A 1 97 ? -9.328 19.609 2.602 1 94.75 97 ASN A C 1
ATOM 737 O O . ASN A 1 97 ? -10.305 18.906 2.311 1 94.75 97 ASN A O 1
ATOM 741 N N . ALA A 1 98 ? -8.555 19.344 3.65 1 96.44 98 ALA A N 1
ATOM 742 C CA . ALA A 1 98 ? -8.672 18.109 4.418 1 96.44 98 ALA A CA 1
ATOM 743 C C . ALA A 1 98 ? -10.008 18.047 5.156 1 96.44 98 ALA A C 1
ATOM 745 O O . ALA A 1 98 ? -10.656 17 5.195 1 96.44 98 ALA A O 1
ATOM 746 N N . GLU A 1 99 ? -10.391 19.141 5.719 1 95.06 99 GLU A N 1
ATOM 747 C CA . GLU A 1 99 ? -11.648 19.172 6.457 1 95.06 99 GLU A CA 1
ATOM 748 C C . GLU A 1 99 ? -12.828 18.828 5.555 1 95.06 99 GLU A C 1
ATOM 750 O O . GLU A 1 99 ? -13.703 18.062 5.934 1 95.06 99 GLU A O 1
ATOM 755 N N . GLN A 1 100 ? -12.852 19.375 4.422 1 94.94 100 GLN A N 1
ATOM 756 C CA . GLN A 1 100 ? -13.914 19.094 3.465 1 94.94 100 GLN A CA 1
ATOM 757 C C . GLN A 1 100 ? -13.906 17.641 3.041 1 94.94 100 GLN A C 1
ATOM 759 O O . GLN A 1 100 ? -14.961 17.016 2.9 1 94.94 100 GLN A O 1
ATOM 764 N N . ALA A 1 101 ? -12.727 17.125 2.803 1 95.62 101 ALA A N 1
ATOM 765 C CA . ALA A 1 101 ? -12.602 15.719 2.432 1 95.62 101 ALA A CA 1
ATOM 766 C C . ALA A 1 101 ? -13.148 14.812 3.533 1 95.62 101 ALA A C 1
ATOM 768 O O . ALA A 1 101 ? -13.898 13.875 3.258 1 95.62 101 ALA A O 1
ATOM 769 N N . LEU A 1 102 ? -12.805 15.109 4.75 1 96.56 102 LEU A N 1
ATOM 770 C CA . LEU A 1 102 ? -13.242 14.312 5.891 1 96.56 102 LEU A CA 1
ATOM 771 C C . LEU A 1 102 ? -14.758 14.398 6.066 1 96.56 102 LEU A C 1
ATOM 773 O O . LEU A 1 102 ? -15.406 13.391 6.367 1 96.56 102 LEU A O 1
ATOM 777 N N . ASP A 1 103 ? -15.289 15.578 5.918 1 96 103 ASP A N 1
ATOM 778 C CA . ASP A 1 103 ? -16.734 15.75 5.996 1 96 103 ASP A CA 1
ATOM 779 C C . ASP A 1 103 ? -17.453 14.906 4.941 1 96 103 ASP A C 1
ATOM 781 O O . ASP A 1 103 ? -18.469 14.281 5.227 1 96 103 ASP A O 1
ATOM 785 N N . ALA A 1 104 ? -16.922 14.945 3.756 1 95.69 104 ALA A N 1
ATOM 786 C CA . ALA A 1 104 ? -17.5 14.172 2.664 1 95.69 104 ALA A CA 1
ATOM 787 C C . ALA A 1 104 ? -17.469 12.68 2.971 1 95.69 104 ALA A C 1
ATOM 789 O O . ALA A 1 104 ? -18.453 11.969 2.742 1 95.69 104 ALA A O 1
ATOM 790 N N . LEU A 1 105 ? -16.344 12.188 3.465 1 96.44 105 LEU A N 1
ATOM 791 C CA . LEU A 1 105 ? -16.219 10.781 3.836 1 96.44 105 LEU A CA 1
ATOM 792 C C . LEU A 1 105 ? -17.219 10.422 4.934 1 96.44 105 LEU A C 1
ATOM 794 O O . LEU A 1 105 ? -17.891 9.398 4.855 1 96.44 105 LEU A O 1
ATOM 798 N N . ALA A 1 106 ? -17.297 11.258 5.895 1 95.88 106 ALA A N 1
ATOM 799 C CA . ALA A 1 106 ? -18.219 11.023 6.996 1 95.88 106 ALA A CA 1
ATOM 800 C C . ALA A 1 106 ? -19.656 10.977 6.496 1 95.88 106 ALA A C 1
ATOM 802 O O . ALA A 1 106 ? -20.453 10.133 6.93 1 95.88 106 ALA A O 1
ATOM 803 N N . ALA A 1 107 ? -20 11.844 5.637 1 95.94 107 ALA A N 1
ATOM 804 C CA . ALA A 1 107 ? -21.344 11.922 5.078 1 95.94 107 ALA A CA 1
ATOM 805 C C . ALA A 1 107 ? -21.703 10.641 4.32 1 95.94 107 ALA A C 1
ATOM 807 O O . ALA A 1 107 ? -22.875 10.305 4.176 1 95.94 107 ALA A O 1
ATOM 808 N N . SER A 1 108 ? -20.703 9.969 3.877 1 95.62 108 SER A N 1
ATOM 809 C CA . SER A 1 108 ? -20.906 8.727 3.145 1 95.62 108 SER A CA 1
ATOM 810 C C . SER A 1 108 ? -20.984 7.531 4.094 1 95.62 108 SER A C 1
ATOM 812 O O . SER A 1 108 ? -21.016 6.383 3.648 1 95.62 108 SER A O 1
ATOM 814 N N . GLY A 1 109 ? -20.828 7.77 5.379 1 96.75 109 GLY A N 1
ATOM 815 C CA . GLY A 1 109 ? -20.984 6.711 6.363 1 96.75 109 GLY A CA 1
ATOM 816 C C . GLY A 1 109 ? -19.672 6.07 6.77 1 96.75 109 GLY A C 1
ATOM 817 O O . GLY A 1 109 ? -19.672 5.004 7.391 1 96.75 109 GLY A O 1
ATOM 818 N N . VAL A 1 110 ? -18.625 6.699 6.398 1 97.56 110 VAL A N 1
ATOM 819 C CA . VAL A 1 110 ? -17.312 6.18 6.746 1 97.56 110 VAL A CA 1
ATOM 820 C C . VAL A 1 110 ? -16.938 6.621 8.164 1 97.56 110 VAL A C 1
ATOM 822 O O . VAL A 1 110 ? -17.062 7.797 8.508 1 97.56 110 VAL A O 1
ATOM 825 N N . GLU A 1 111 ? -16.531 5.668 8.969 1 97.56 111 GLU A N 1
ATOM 826 C CA . GLU A 1 111 ? -16.031 5.984 10.305 1 97.56 111 GLU A CA 1
ATOM 827 C C . GLU A 1 111 ? -14.547 6.332 10.281 1 97.56 1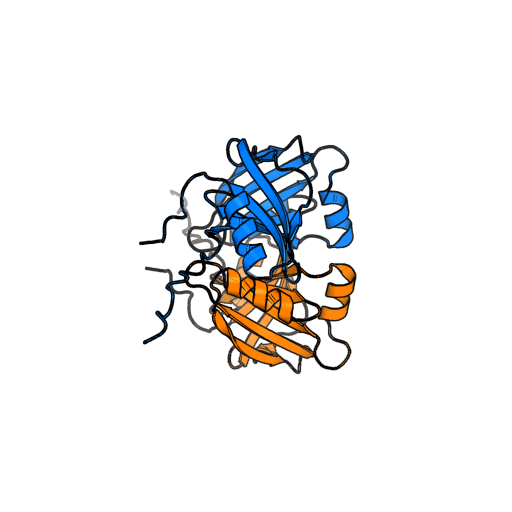11 GLU A C 1
ATOM 829 O O . GLU A 1 111 ? -13.719 5.512 9.875 1 97.56 111 GLU A O 1
ATOM 834 N N . ILE A 1 112 ? -14.273 7.5 10.703 1 97.31 112 ILE A N 1
ATOM 835 C CA . ILE A 1 112 ? -12.914 8.016 10.648 1 97.31 112 ILE A CA 1
ATOM 836 C C . ILE A 1 112 ? -12.523 8.602 12.008 1 97.31 112 ILE A C 1
ATOM 838 O O . ILE A 1 112 ? -13.289 9.375 12.594 1 97.31 112 ILE A O 1
ATOM 842 N N . VAL A 1 113 ? -11.328 8.258 12.484 1 97.62 113 VAL A N 1
ATOM 843 C CA . VAL A 1 113 ? -10.812 8.742 13.766 1 97.62 113 VAL A CA 1
ATOM 844 C C . VAL A 1 113 ? -9.477 9.445 13.547 1 97.62 113 VAL A C 1
ATOM 846 O O . VAL A 1 113 ? -8.547 8.875 12.969 1 97.62 113 VAL A O 1
ATOM 849 N N . PRO A 1 114 ? -9.398 10.68 13.953 1 97.31 114 PRO A N 1
ATOM 850 C CA . PRO A 1 114 ? -8.102 11.352 13.836 1 97.31 114 PRO A CA 1
ATOM 851 C C . PRO A 1 114 ? -7.004 10.672 14.656 1 97.31 114 PRO A C 1
ATOM 853 O O . PRO A 1 114 ? -7.27 10.18 15.75 1 97.31 114 PRO A O 1
ATOM 856 N N . VAL A 1 115 ? -5.863 10.562 14.094 1 94.94 115 VAL A N 1
ATOM 857 C CA . VAL A 1 115 ? -4.676 10.062 14.773 1 94.94 115 VAL A CA 1
ATOM 858 C C . VAL A 1 115 ? -3.654 11.188 14.938 1 94.94 115 VAL A C 1
ATOM 860 O O . VAL A 1 115 ? -2.887 11.469 14.016 1 94.94 115 VAL A O 1
ATOM 863 N N . GLY A 1 116 ? -3.691 11.891 16.047 1 91.25 116 GLY A N 1
ATOM 864 C CA . GLY A 1 116 ? -2.822 13.031 16.281 1 91.25 116 GLY A CA 1
ATOM 865 C C . GLY A 1 116 ? -3.389 14.344 15.766 1 91.25 116 GLY A C 1
ATOM 866 O O . GLY A 1 116 ? -4.574 14.422 15.43 1 91.25 116 GLY A O 1
ATOM 867 N N . VAL A 1 117 ? -2.5 15.398 15.781 1 93 117 VAL A N 1
ATOM 868 C CA . VAL A 1 117 ? -2.887 16.734 15.344 1 93 117 VAL A CA 1
ATOM 869 C C . VAL A 1 117 ? -2.246 17.047 13.992 1 93 117 VAL A C 1
ATOM 871 O O . VAL A 1 117 ? -1.098 16.672 13.742 1 93 117 VAL A O 1
ATOM 874 N N . PRO A 1 118 ? -3.066 17.719 13.164 1 95.75 118 PRO A N 1
ATOM 875 C CA . PRO A 1 118 ? -2.436 18.141 11.914 1 95.75 118 PRO A CA 1
ATOM 876 C C . PRO A 1 118 ? -1.134 18.906 12.141 1 95.75 118 PRO A C 1
ATOM 878 O O . PRO A 1 118 ? -1.006 19.641 13.125 1 95.75 118 PRO A O 1
ATOM 881 N N . ALA A 1 119 ? -0.19 18.719 11.227 1 96.44 119 ALA A N 1
ATOM 882 C CA . ALA A 1 119 ? 1.137 19.312 11.375 1 96.44 119 ALA A CA 1
ATOM 883 C C . ALA A 1 119 ? 1.746 19.641 10.016 1 96.44 119 ALA A C 1
ATOM 885 O O . ALA A 1 119 ? 1.319 19.109 8.992 1 96.44 119 ALA A O 1
ATOM 886 N N . PRO A 1 120 ? 2.678 20.594 10.016 1 96.38 120 PRO A N 1
ATOM 887 C CA . PRO A 1 120 ? 3.387 20.828 8.75 1 96.38 120 PRO A CA 1
ATOM 888 C C . PRO A 1 120 ? 4.277 19.656 8.352 1 96.38 120 PRO A C 1
ATOM 890 O O . PRO A 1 120 ? 4.988 19.094 9.188 1 96.38 120 PRO A O 1
ATOM 893 N N . ALA A 1 121 ? 4.211 19.203 7.117 1 96 121 ALA A N 1
ATOM 894 C CA . ALA A 1 121 ? 5.027 18.125 6.586 1 96 121 ALA A CA 1
ATOM 895 C C . ALA A 1 121 ? 6.324 18.656 5.98 1 96 121 ALA A C 1
ATOM 897 O O . ALA A 1 121 ? 6.328 19.156 4.852 1 96 121 ALA A O 1
ATOM 898 N N . VAL A 1 122 ? 7.398 18.484 6.648 1 96.56 122 VAL A N 1
ATOM 899 C CA . VAL A 1 122 ? 8.695 19 6.223 1 96.56 122 VAL A CA 1
ATOM 900 C C . VAL A 1 122 ? 9.062 18.406 4.863 1 96.56 122 VAL A C 1
ATOM 902 O O . VAL A 1 122 ? 9.68 19.078 4.035 1 96.56 122 VAL A O 1
ATOM 905 N N . LEU A 1 123 ? 8.672 17.203 4.574 1 97.19 123 LEU A N 1
ATOM 906 C CA . LEU A 1 123 ? 9.008 16.531 3.324 1 97.19 123 LEU A CA 1
ATOM 907 C C . LEU A 1 123 ? 8.297 17.188 2.145 1 97.19 123 LEU A C 1
ATOM 909 O O . LEU A 1 123 ? 8.719 17.031 0.996 1 97.19 123 LEU A O 1
ATOM 913 N N . PHE A 1 124 ? 7.242 17.859 2.459 1 96.56 124 PHE A N 1
ATOM 914 C CA . PHE A 1 124 ? 6.426 18.438 1.395 1 96.56 124 PHE A CA 1
ATOM 915 C C . PHE A 1 124 ? 6.328 19.953 1.534 1 96.56 124 PHE A C 1
ATOM 917 O O . PHE A 1 124 ? 5.273 20.531 1.293 1 96.56 124 PHE A O 1
ATOM 924 N N . GLY A 1 125 ? 7.363 20.562 2.021 1 94.44 125 GLY A N 1
ATOM 925 C CA . GLY A 1 125 ? 7.488 22.016 2.039 1 94.44 125 GLY A CA 1
ATOM 926 C C . GLY A 1 125 ? 6.645 22.672 3.111 1 94.44 125 GLY A C 1
ATOM 927 O O . GLY A 1 125 ? 6.273 23.844 2.984 1 94.44 125 GLY A O 1
ATOM 928 N N . GLY A 1 126 ? 6.188 21.891 4.035 1 95.62 126 GLY A N 1
ATOM 929 C CA . GLY A 1 126 ? 5.445 22.453 5.152 1 95.62 126 GLY A CA 1
ATOM 930 C C . GLY A 1 126 ? 3.943 22.438 4.934 1 95.62 126 GLY A C 1
ATOM 931 O O . GLY A 1 126 ? 3.188 22.984 5.746 1 95.62 126 GLY A O 1
ATOM 932 N N . GLN A 1 127 ? 3.523 21.859 3.877 1 95.94 127 GLN A N 1
ATOM 933 C CA . GLN A 1 127 ? 2.086 21.672 3.701 1 95.94 127 GLN A CA 1
ATOM 934 C C . GLN A 1 127 ? 1.484 20.875 4.855 1 95.94 127 GLN A C 1
ATOM 936 O O . GLN A 1 127 ? 2.166 20.062 5.473 1 95.94 127 GLN A O 1
ATOM 941 N N . LYS A 1 128 ? 0.261 21.125 5.074 1 97 128 LYS A N 1
ATOM 942 C CA . LYS A 1 128 ? -0.405 20.516 6.219 1 97 128 LYS A CA 1
ATOM 943 C C . LYS A 1 128 ? -0.71 19.047 5.957 1 97 128 LYS A C 1
ATOM 945 O O . LYS A 1 128 ? -1.193 18.688 4.879 1 97 128 LYS A O 1
ATOM 950 N N . VAL A 1 129 ? -0.407 18.219 6.949 1 97.69 129 VAL A N 1
ATOM 951 C CA . VAL A 1 129 ? -0.742 16.797 6.879 1 97.69 129 VAL A CA 1
ATOM 952 C C . VAL A 1 129 ? -1.515 16.391 8.125 1 97.69 129 VAL A C 1
ATOM 954 O O . VAL A 1 129 ? -1.339 16.984 9.195 1 97.69 129 VAL A O 1
ATOM 957 N N . SER A 1 130 ? -2.379 15.477 7.996 1 97.69 130 SER A N 1
ATOM 958 C CA . SER A 1 130 ? -3.098 14.859 9.102 1 97.69 130 SER A CA 1
ATOM 959 C C . SER A 1 130 ? -3.258 13.359 8.891 1 97.69 130 SER A C 1
ATOM 961 O O . SER A 1 130 ? -3.367 12.898 7.75 1 97.69 130 SER A O 1
ATOM 963 N N . PHE A 1 131 ? -3.256 12.594 9.93 1 97.94 131 PHE A N 1
ATOM 964 C CA . PHE A 1 131 ? -3.424 11.148 9.898 1 97.94 131 PHE A CA 1
ATOM 965 C C . PHE A 1 131 ? -4.758 10.742 10.508 1 97.94 131 PHE A C 1
ATOM 967 O O . PHE A 1 131 ? -5.184 11.312 11.516 1 97.94 131 PHE A O 1
ATOM 974 N N . HIS A 1 132 ? -5.344 9.781 9.891 1 98.12 132 HIS A N 1
ATOM 975 C CA . HIS A 1 132 ? -6.648 9.305 10.336 1 98.12 132 HIS A CA 1
ATOM 976 C C . HIS A 1 132 ? -6.766 7.793 10.164 1 98.12 132 HIS A C 1
ATOM 978 O O . HIS A 1 132 ? -6.32 7.242 9.156 1 98.12 132 HIS A O 1
ATOM 984 N N . HIS A 1 133 ? -7.324 7.137 11.125 1 97.69 133 HIS A N 1
ATOM 985 C CA . HIS A 1 133 ? -7.695 5.734 10.969 1 97.69 133 HIS A CA 1
ATOM 986 C C . HIS A 1 133 ? -9.086 5.594 10.352 1 97.69 133 HIS A C 1
ATOM 988 O O . HIS A 1 133 ? -10.055 6.156 10.867 1 97.69 133 HIS A O 1
ATOM 994 N N . VAL A 1 134 ? -9.156 4.926 9.281 1 97.69 134 VAL A N 1
ATOM 995 C CA . VAL A 1 134 ? -10.414 4.668 8.586 1 97.69 134 VAL A CA 1
ATOM 996 C C . VAL A 1 134 ? -10.883 3.24 8.875 1 97.69 134 VAL A C 1
ATOM 998 O O . VAL A 1 134 ? -10.148 2.279 8.625 1 97.69 134 VAL A O 1
ATOM 1001 N N . SER A 1 135 ? -12.086 3.113 9.352 1 96.62 135 SER A N 1
ATOM 1002 C CA . SER A 1 135 ? -12.641 1.791 9.617 1 96.62 135 SER A CA 1
ATOM 1003 C C . SER A 1 135 ? -12.688 0.942 8.352 1 96.62 135 SER A C 1
ATOM 1005 O O . SER A 1 135 ? -13.117 1.414 7.301 1 96.62 135 SER A O 1
ATOM 1007 N N . GLY A 1 136 ? -12.156 -0.277 8.5 1 96.56 136 GLY A N 1
ATOM 1008 C CA . GLY A 1 136 ? -12.172 -1.2 7.375 1 96.56 136 GLY A CA 1
ATOM 1009 C C . GLY A 1 136 ? -11.047 -0.956 6.383 1 96.56 136 GLY A C 1
ATOM 1010 O O . GLY A 1 136 ? -11 -1.579 5.32 1 96.56 136 GLY A O 1
ATOM 1011 N N . PHE A 1 137 ? -10.141 -0.075 6.637 1 97.56 137 PHE A N 1
ATOM 1012 C CA . PHE A 1 137 ? -9.086 0.206 5.672 1 97.56 137 PHE A CA 1
ATOM 1013 C C . PHE A 1 137 ? -7.742 0.36 6.367 1 97.56 137 PHE A C 1
ATOM 1015 O O . PHE A 1 137 ? -6.789 -0.359 6.055 1 97.56 137 PHE A O 1
ATOM 1022 N N . GLY A 1 138 ? -7.711 1.215 7.305 1 96.75 138 GLY A N 1
ATOM 1023 C CA . GLY A 1 138 ? -6.461 1.453 8.008 1 96.75 138 GLY A CA 1
ATOM 1024 C C . GLY A 1 138 ? -6.078 2.92 8.062 1 96.75 138 GLY A C 1
ATOM 1025 O O . GLY A 1 138 ? -6.949 3.793 8.109 1 96.75 138 GLY A O 1
ATOM 1026 N N . LEU A 1 139 ? -4.785 3.176 8.164 1 96.88 139 LEU A N 1
ATOM 1027 C CA . LEU A 1 139 ? -4.281 4.531 8.359 1 96.88 139 LEU A CA 1
ATOM 1028 C C . LEU A 1 139 ? -4.145 5.262 7.031 1 96.88 139 LEU A C 1
ATOM 1030 O O . LEU A 1 139 ? -3.547 4.742 6.09 1 96.88 139 LEU A O 1
ATOM 1034 N N . ILE A 1 140 ? -4.723 6.434 6.98 1 98.19 140 ILE A N 1
ATOM 1035 C CA . ILE A 1 140 ? -4.516 7.289 5.816 1 98.19 140 ILE A CA 1
ATOM 1036 C C . ILE A 1 140 ? -3.881 8.609 6.25 1 98.19 140 ILE A C 1
ATOM 1038 O O . ILE A 1 140 ? -4.039 9.031 7.398 1 98.19 140 ILE A O 1
ATOM 1042 N N . GLU A 1 141 ? -3.17 9.133 5.367 1 98.44 141 GLU A N 1
ATOM 1043 C CA . GLU A 1 141 ? -2.592 10.469 5.469 1 98.44 141 GLU A CA 1
ATOM 1044 C C . GLU A 1 141 ? -3.24 11.422 4.473 1 98.44 141 GLU A C 1
ATOM 1046 O O . GLU A 1 141 ? -3.434 11.078 3.305 1 98.44 141 GLU A O 1
ATOM 1051 N N . LEU A 1 142 ? -3.689 12.602 4.934 1 98.19 142 LEU A N 1
ATOM 1052 C CA . LEU A 1 142 ? -4.176 13.656 4.051 1 98.19 142 LEU A CA 1
ATOM 1053 C C . LEU A 1 142 ? -3.156 14.789 3.936 1 98.19 142 LEU A C 1
ATOM 1055 O O . LEU A 1 142 ? -2.783 15.398 4.941 1 98.19 142 LEU A O 1
ATOM 1059 N N . LEU A 1 143 ? -2.689 14.977 2.768 1 98.06 143 LEU A N 1
ATOM 1060 C CA . LEU A 1 143 ? -1.803 16.078 2.426 1 98.06 143 LEU A CA 1
ATOM 1061 C C . LEU A 1 143 ? -2.578 17.219 1.764 1 98.06 143 LEU A C 1
ATOM 1063 O O . LEU A 1 143 ? -3.086 17.062 0.65 1 98.06 143 LEU A O 1
ATOM 1067 N N . GLU A 1 144 ? -2.652 18.312 2.477 1 96.75 144 GLU A N 1
ATOM 1068 C CA . GLU A 1 144 ? -3.414 19.438 1.956 1 96.75 144 GLU A CA 1
ATOM 1069 C C . GLU A 1 144 ? -2.572 20.281 1.002 1 96.75 144 GLU A C 1
ATOM 1071 O O . GLU A 1 144 ? -1.645 20.969 1.429 1 96.75 144 GLU A O 1
ATOM 1076 N N . THR A 1 145 ? -2.926 20.266 -0.229 1 91.38 145 THR A N 1
ATOM 1077 C CA . THR A 1 145 ? -2.148 20.953 -1.255 1 91.38 145 THR A CA 1
ATOM 1078 C C . THR A 1 145 ? -2.816 22.266 -1.648 1 91.38 145 THR A C 1
ATOM 1080 O O . THR A 1 145 ? -2.188 23.125 -2.271 1 91.38 145 THR A O 1
ATOM 1083 N N . GLY A 1 146 ? -4.012 22.547 -1.215 1 83.62 146 GLY A N 1
ATOM 1084 C CA . GLY A 1 146 ? -4.742 23.75 -1.579 1 83.62 146 GLY A CA 1
ATOM 1085 C C . GLY A 1 146 ? -5.227 23.734 -3.016 1 83.62 146 GLY A C 1
ATOM 1086 O O . GLY A 1 146 ? -5.934 24.656 -3.443 1 83.62 146 GLY A O 1
ATOM 1087 N N . THR A 1 147 ? -4.77 22.812 -3.84 1 72.94 147 THR A N 1
ATOM 1088 C CA . THR A 1 147 ? -5.145 22.719 -5.246 1 72.94 147 THR A CA 1
ATOM 1089 C C . THR A 1 147 ? -6.043 21.5 -5.488 1 72.94 147 THR A C 1
ATOM 1091 O O . THR A 1 147 ? -5.883 20.469 -4.84 1 72.94 147 THR A O 1
ATOM 1094 N N . GLU A 1 148 ? -7.102 21.781 -6.328 1 68.19 148 GLU A N 1
ATOM 1095 C CA . GLU A 1 148 ? -7.949 20.656 -6.691 1 68.19 148 GLU A CA 1
ATOM 1096 C C . GLU A 1 148 ? -7.16 19.594 -7.445 1 68.19 148 GLU A C 1
ATOM 1098 O O . GLU A 1 148 ? -6.305 19.922 -8.273 1 68.19 148 GLU A O 1
ATOM 1103 N N . PRO A 1 149 ? -7.336 18.375 -7.09 1 58.72 149 PRO A N 1
ATOM 1104 C CA . PRO A 1 149 ? -6.617 17.328 -7.809 1 58.72 149 PRO A CA 1
ATOM 1105 C C . PRO A 1 149 ? -6.832 17.391 -9.32 1 58.72 149 PRO A C 1
ATOM 1107 O O . PRO A 1 149 ? -7.926 17.734 -9.773 1 58.72 149 PRO A O 1
ATOM 1110 N N . GLN A 1 150 ? -5.828 17.656 -10.133 1 44.56 150 GLN A N 1
ATOM 1111 C CA . GLN A 1 150 ? -5.992 17.703 -11.578 1 44.56 150 GLN A CA 1
ATOM 1112 C C . GLN A 1 150 ? -6.512 16.391 -12.125 1 44.56 150 GLN A C 1
ATOM 1114 O O . GLN A 1 150 ? -5.973 15.32 -11.812 1 44.56 150 GLN A O 1
ATOM 1119 N N . ALA A 1 151 ? -7.723 16.344 -12.508 1 43.66 151 ALA A N 1
ATOM 1120 C CA . ALA A 1 151 ? -8.148 15.188 -13.312 1 43.66 151 ALA A CA 1
ATOM 1121 C C . ALA A 1 151 ? -7.148 14.906 -14.43 1 43.66 151 ALA A C 1
ATOM 1123 O O . ALA A 1 151 ? -6.574 15.828 -15.008 1 43.66 151 ALA A O 1
ATOM 1124 N N . ILE A 1 152 ? -6.348 13.867 -14.398 1 31.44 152 ILE A N 1
ATOM 1125 C CA . ILE A 1 152 ? -5.586 13.648 -15.617 1 31.44 152 ILE A CA 1
ATOM 1126 C C . ILE A 1 152 ? -6.477 13.898 -16.828 1 31.44 152 ILE A C 1
ATOM 1128 O O . ILE A 1 152 ? -7.504 13.242 -17 1 31.44 152 ILE A O 1
ATOM 1132 N N . ALA A 1 153 ? -6.328 15.016 -17.422 1 29.58 153 ALA A N 1
ATOM 1133 C CA . ALA A 1 153 ? -6.996 15.289 -18.703 1 29.58 153 ALA A CA 1
ATOM 1134 C C . ALA A 1 153 ? -6.688 14.203 -19.719 1 29.58 153 ALA A C 1
ATOM 1136 O O . ALA A 1 153 ? -5.555 13.719 -19.812 1 29.58 153 ALA A O 1
ATOM 1137 N N . MET B 1 1 ? 42.188 1.123 -26.641 1 27.69 1 MET B N 1
ATOM 1138 C CA . MET B 1 1 ? 41.062 0.23 -26.828 1 27.69 1 MET B CA 1
ATOM 1139 C C . MET B 1 1 ? 39.938 0.532 -25.812 1 27.69 1 MET B C 1
ATOM 1141 O O . MET B 1 1 ? 40.188 0.438 -24.609 1 27.69 1 MET B O 1
ATOM 1145 N N . ASP B 1 2 ? 39 1.499 -26.062 1 30.95 2 ASP B N 1
ATOM 1146 C CA . ASP B 1 2 ? 37.906 2.111 -25.312 1 30.95 2 ASP B CA 1
ATOM 1147 C C . ASP B 1 2 ? 36.906 1.056 -24.828 1 30.95 2 ASP B C 1
ATOM 1149 O O . ASP B 1 2 ? 36.469 0.211 -25.609 1 30.95 2 ASP B O 1
ATOM 1153 N N . SER B 1 3 ? 37.062 0.506 -23.672 1 36.28 3 SER B N 1
ATOM 1154 C CA . SER B 1 3 ? 36.219 -0.501 -23.031 1 36.28 3 SER B CA 1
ATOM 1155 C C . SER B 1 3 ? 34.719 -0.19 -23.203 1 36.28 3 SER B C 1
ATOM 1157 O O . SER B 1 3 ? 34.281 0.924 -22.922 1 36.28 3 SER B O 1
ATOM 1159 N N . PRO B 1 4 ? 34 -0.878 -24.203 1 29.95 4 PRO B N 1
ATOM 1160 C CA . PRO B 1 4 ? 32.594 -0.587 -24.453 1 29.95 4 PRO B CA 1
ATOM 1161 C C . PRO B 1 4 ? 31.781 -0.473 -23.172 1 29.95 4 PRO B C 1
ATOM 1163 O O . PRO B 1 4 ? 32.062 -1.166 -22.188 1 29.95 4 PRO B O 1
ATOM 1166 N N . ALA B 1 5 ? 31.438 0.683 -22.797 1 36.03 5 ALA B N 1
ATOM 1167 C CA . ALA B 1 5 ? 30.312 0.924 -21.891 1 36.03 5 ALA B CA 1
ATOM 1168 C C . ALA B 1 5 ? 29.219 -0.116 -22.109 1 36.03 5 ALA B C 1
ATOM 1170 O O . ALA B 1 5 ? 28.516 -0.102 -23.125 1 36.03 5 ALA B O 1
ATOM 1171 N N . ASN B 1 6 ? 29.516 -1.443 -21.938 1 31.03 6 ASN B N 1
ATOM 1172 C CA . ASN B 1 6 ? 28.609 -2.59 -22 1 31.03 6 ASN B CA 1
ATOM 1173 C C . ASN B 1 6 ? 27.203 -2.225 -21.547 1 31.03 6 ASN B C 1
ATOM 1175 O O . ASN B 1 6 ? 27.031 -1.555 -20.531 1 31.03 6 ASN B O 1
ATOM 1179 N N . ASP B 1 7 ? 26.266 -2.094 -22.453 1 32.91 7 ASP B N 1
ATOM 1180 C CA . ASP B 1 7 ? 24.812 -1.971 -22.484 1 32.91 7 ASP B CA 1
ATOM 1181 C C . ASP B 1 7 ? 24.156 -2.83 -21.406 1 32.91 7 ASP B C 1
ATOM 1183 O O . ASP B 1 7 ? 23.781 -3.979 -21.672 1 32.91 7 ASP B O 1
ATOM 1187 N N . ILE B 1 8 ? 24.844 -3.193 -20.469 1 34.91 8 ILE B N 1
ATOM 1188 C CA . ILE B 1 8 ? 24.031 -3.936 -19.5 1 34.91 8 ILE B CA 1
ATOM 1189 C C . ILE B 1 8 ? 22.672 -3.258 -19.344 1 34.91 8 ILE B C 1
ATOM 1191 O O . ILE B 1 8 ? 22.578 -2.186 -18.75 1 34.91 8 ILE B O 1
ATOM 1195 N N . ALA B 1 9 ? 22.047 -3 -20.344 1 37.12 9 ALA B N 1
ATOM 1196 C CA . ALA B 1 9 ? 20.609 -2.771 -20.156 1 37.12 9 ALA B CA 1
ATOM 1197 C C . ALA B 1 9 ? 20.109 -3.461 -18.891 1 37.12 9 ALA B C 1
ATOM 1199 O O . ALA B 1 9 ? 20 -4.688 -18.844 1 37.12 9 ALA B O 1
ATOM 1200 N N . SER B 1 10 ? 20.703 -3.293 -17.734 1 45.78 10 SER B N 1
ATOM 1201 C CA . SER B 1 10 ? 20.344 -3.809 -16.406 1 45.78 10 SER B CA 1
ATOM 1202 C C . SER B 1 10 ? 18.875 -4.18 -16.328 1 45.78 10 SER B C 1
ATOM 1204 O O . SER B 1 10 ? 18 -3.342 -16.578 1 45.78 10 SER B O 1
ATOM 1206 N N . ALA B 1 11 ? 18.453 -5.25 -16.922 1 51.25 11 ALA B N 1
ATOM 1207 C CA . ALA B 1 11 ? 17.141 -5.836 -17.094 1 51.25 11 ALA B CA 1
ATOM 1208 C C . ALA B 1 11 ? 16.25 -5.566 -15.883 1 51.25 11 ALA B C 1
ATOM 1210 O O . ALA B 1 11 ? 16.5 -6.094 -14.797 1 51.25 11 ALA B O 1
ATOM 1211 N N . THR B 1 12 ? 15.867 -4.355 -15.68 1 63.81 12 THR B N 1
ATOM 1212 C CA . THR B 1 12 ? 14.82 -4.055 -14.711 1 63.81 12 THR B CA 1
ATOM 1213 C C . THR B 1 12 ? 13.75 -5.141 -14.719 1 63.81 12 THR B C 1
ATOM 1215 O O . THR B 1 12 ? 13.445 -5.711 -15.773 1 63.81 12 THR B O 1
ATOM 1218 N N . ALA B 1 13 ? 13.625 -5.605 -13.508 1 71.81 13 ALA B N 1
ATOM 1219 C CA . ALA B 1 13 ? 12.531 -6.562 -13.383 1 71.81 13 ALA B CA 1
ATOM 1220 C C . ALA B 1 13 ? 11.273 -6.055 -14.094 1 71.81 13 ALA B C 1
ATOM 1222 O O . ALA B 1 13 ? 10.898 -4.891 -13.938 1 71.81 13 ALA B O 1
ATOM 1223 N N . ALA B 1 14 ? 10.875 -6.691 -15.156 1 84.88 14 ALA B N 1
ATOM 1224 C CA . ALA B 1 14 ? 9.664 -6.316 -15.883 1 84.88 14 ALA B CA 1
ATOM 1225 C C . ALA B 1 14 ? 8.422 -6.496 -15 1 84.88 14 ALA B C 1
ATOM 1227 O O . ALA B 1 14 ? 7.66 -7.445 -15.188 1 84.88 14 ALA B O 1
ATOM 1228 N N . LEU B 1 15 ? 8.336 -5.605 -14.008 1 95.38 15 LEU B N 1
ATOM 1229 C CA . LEU B 1 15 ? 7.211 -5.641 -13.086 1 95.38 15 LEU B CA 1
ATOM 1230 C C . LEU B 1 15 ? 6.309 -4.422 -13.281 1 95.38 15 LEU B C 1
ATOM 1232 O O . LEU B 1 15 ? 6.801 -3.301 -13.43 1 95.38 15 LEU B O 1
ATOM 1236 N N . ALA B 1 16 ? 5.047 -4.672 -13.352 1 95.88 16 ALA B N 1
ATOM 1237 C CA . ALA B 1 16 ? 4.043 -3.613 -13.398 1 95.88 16 ALA B CA 1
ATOM 1238 C C . ALA B 1 16 ? 3.105 -3.697 -12.195 1 95.88 16 ALA B C 1
ATOM 1240 O O . ALA B 1 16 ? 2.533 -4.754 -11.922 1 95.88 16 ALA B O 1
ATOM 1241 N N . PHE B 1 17 ? 2.941 -2.598 -11.523 1 97.75 17 PHE B N 1
ATOM 1242 C CA . PHE B 1 17 ? 2.018 -2.598 -10.391 1 97.75 17 PHE B CA 1
ATOM 1243 C C . PHE B 1 17 ? 0.628 -3.047 -10.828 1 97.75 17 PHE B C 1
ATOM 1245 O O . PHE B 1 17 ? 0.121 -2.598 -11.859 1 97.75 17 PHE B O 1
ATOM 1252 N N . HIS B 1 18 ? 0.079 -3.951 -10.062 1 98 18 HIS B N 1
ATOM 1253 C CA . HIS B 1 18 ? -1.255 -4.441 -10.391 1 98 18 HIS B CA 1
ATOM 1254 C C . HIS B 1 18 ? -2.277 -3.998 -9.352 1 98 18 HIS B C 1
ATOM 1256 O O . HIS B 1 18 ? -3.297 -3.393 -9.695 1 98 18 HIS B O 1
ATOM 1262 N N . HIS B 1 19 ? -2.102 -4.309 -8.086 1 98.75 19 HIS B N 1
ATOM 1263 C CA . HIS B 1 19 ? -2.977 -3.898 -6.988 1 98.75 19 HIS B CA 1
ATOM 1264 C C . HIS B 1 19 ? -2.254 -3.975 -5.648 1 98.75 19 HIS B C 1
ATOM 1266 O O . HIS B 1 19 ? -1.133 -4.484 -5.57 1 98.75 19 HIS B O 1
ATOM 1272 N N . PHE B 1 20 ? -2.834 -3.352 -4.59 1 98.75 20 PHE B N 1
ATOM 1273 C CA . PHE B 1 20 ? -2.414 -3.672 -3.229 1 98.75 20 PHE B CA 1
ATOM 1274 C C . PHE B 1 20 ? -3.467 -4.52 -2.523 1 98.75 20 PHE B C 1
ATOM 1276 O O . PHE B 1 20 ? -4.664 -4.367 -2.771 1 98.75 20 PHE B O 1
ATOM 1283 N N . GLY B 1 21 ? -2.994 -5.43 -1.689 1 98.44 21 GLY B N 1
ATOM 1284 C CA . GLY B 1 21 ? -3.867 -6.301 -0.918 1 98.44 21 GLY B CA 1
ATOM 1285 C C . GLY B 1 21 ? -4.184 -5.758 0.463 1 98.44 21 GLY B C 1
ATOM 1286 O O . GLY B 1 21 ? -3.273 -5.461 1.24 1 98.44 21 GLY B O 1
ATOM 1287 N N . LEU B 1 22 ? -5.438 -5.668 0.758 1 98.38 22 LEU B N 1
ATOM 1288 C CA . LEU B 1 22 ? -5.961 -5.195 2.037 1 98.38 22 LEU B CA 1
ATOM 1289 C C . LEU B 1 22 ? -6.59 -6.344 2.82 1 98.38 22 LEU B C 1
ATOM 1291 O O . LEU B 1 22 ? -7.586 -6.926 2.385 1 98.38 22 LEU B O 1
ATOM 1295 N N . ALA B 1 23 ? -6.008 -6.648 3.951 1 97.31 23 ALA B N 1
ATOM 1296 C CA . ALA B 1 23 ? -6.566 -7.68 4.82 1 97.31 23 ALA B CA 1
ATOM 1297 C C . ALA B 1 23 ? -7.562 -7.086 5.809 1 97.31 23 ALA B C 1
ATOM 1299 O O . ALA B 1 23 ? -7.242 -6.137 6.531 1 97.31 23 ALA B O 1
ATOM 1300 N N . VAL B 1 24 ? -8.758 -7.633 5.852 1 97.06 24 VAL B N 1
ATOM 1301 C CA . VAL B 1 24 ? -9.789 -7.148 6.754 1 97.06 24 VAL B CA 1
ATOM 1302 C C . VAL B 1 24 ? -10.492 -8.328 7.418 1 97.06 24 VAL B C 1
ATOM 1304 O O . VAL B 1 24 ? -10.477 -9.445 6.895 1 97.06 24 VAL B O 1
ATOM 1307 N N . ALA B 1 25 ? -11.094 -8.047 8.57 1 95 25 ALA B N 1
ATOM 1308 C CA . ALA B 1 25 ? -11.859 -9.094 9.242 1 95 25 ALA B CA 1
ATOM 1309 C C . ALA B 1 25 ? -13.188 -9.344 8.539 1 95 25 ALA B C 1
ATOM 1311 O O . ALA B 1 25 ? -13.633 -10.492 8.438 1 95 25 ALA B O 1
ATOM 1312 N N . ALA B 1 26 ? -13.789 -8.273 8.102 1 95.88 26 ALA B N 1
ATOM 1313 C CA . ALA B 1 26 ? -15.023 -8.258 7.324 1 95.88 26 ALA B CA 1
ATOM 1314 C C . ALA B 1 26 ? -15 -7.148 6.277 1 95.88 26 ALA B C 1
ATOM 1316 O O . ALA B 1 26 ? -14.453 -6.07 6.52 1 95.88 26 ALA B O 1
ATOM 1317 N N . PRO B 1 27 ? -15.688 -7.336 5.145 1 97.81 27 PRO B N 1
ATOM 1318 C CA . PRO B 1 27 ? -15.406 -6.477 3.99 1 97.81 27 PRO B CA 1
ATOM 1319 C C . PRO B 1 27 ? -16.281 -5.223 3.965 1 97.81 27 PRO B C 1
ATOM 1321 O O . PRO B 1 27 ? -16 -4.285 3.211 1 97.81 27 PRO B O 1
ATOM 1324 N N . GLU B 1 28 ? -17.359 -5.164 4.742 1 98.25 28 GLU B N 1
ATOM 1325 C CA . GLU B 1 28 ? -18.406 -4.172 4.543 1 98.25 28 GLU B CA 1
ATOM 1326 C C . GLU B 1 28 ? -17.859 -2.752 4.676 1 98.25 28 GLU B C 1
ATOM 1328 O O . GLU B 1 28 ? -18.109 -1.899 3.824 1 98.25 28 GLU B O 1
ATOM 1333 N N . GLU B 1 29 ? -17.141 -2.488 5.734 1 98.31 29 GLU B N 1
ATOM 1334 C CA . GLU B 1 29 ? -16.625 -1.146 5.965 1 98.31 29 GLU B CA 1
ATOM 1335 C C . GLU B 1 29 ? -15.578 -0.775 4.918 1 98.31 29 GLU B C 1
ATOM 1337 O O . GLU B 1 29 ? -15.484 0.385 4.512 1 98.31 29 GLU B O 1
ATOM 1342 N N . ALA B 1 30 ? -14.773 -1.738 4.48 1 98.56 30 ALA B N 1
ATOM 1343 C CA . ALA B 1 30 ? -13.82 -1.496 3.408 1 98.56 30 ALA B CA 1
ATOM 1344 C C . ALA B 1 30 ? -14.531 -1.095 2.117 1 98.56 30 ALA B C 1
ATOM 1346 O O . ALA B 1 30 ? -14.148 -0.118 1.47 1 98.56 30 ALA B O 1
ATOM 1347 N N . PHE B 1 31 ? -15.562 -1.836 1.808 1 98.56 31 PHE B N 1
ATOM 1348 C CA . PHE B 1 31 ? -16.328 -1.557 0.597 1 98.56 31 PHE B CA 1
ATOM 1349 C C . PHE B 1 31 ? -16.953 -0.169 0.659 1 98.56 31 PHE B C 1
ATOM 1351 O O . PHE B 1 31 ? -16.938 0.568 -0.329 1 98.56 31 PHE B O 1
ATOM 1358 N N . ARG B 1 32 ? -17.484 0.174 1.772 1 97.75 32 ARG B N 1
ATOM 1359 C CA . ARG B 1 32 ? -18.094 1.485 1.948 1 97.75 32 ARG B CA 1
ATOM 1360 C C . ARG B 1 32 ? -17.078 2.6 1.749 1 97.75 32 ARG B C 1
ATOM 1362 O O . ARG B 1 32 ? -17.344 3.566 1.029 1 97.75 32 ARG B O 1
ATOM 1369 N N . TYR B 1 33 ? -15.969 2.42 2.324 1 98 33 TYR B N 1
ATOM 1370 C CA . TYR B 1 33 ? -14.922 3.422 2.191 1 98 33 TYR B CA 1
ATOM 1371 C C . TYR B 1 33 ? -14.484 3.568 0.739 1 98 33 TYR B C 1
ATOM 1373 O O . TYR B 1 33 ? -14.438 4.68 0.206 1 98 33 TYR B O 1
ATOM 1381 N N . LEU B 1 34 ? -14.203 2.488 0.129 1 98.12 34 LEU B N 1
ATOM 1382 C CA . LEU B 1 34 ? -13.703 2.518 -1.241 1 98.12 34 LEU B CA 1
ATOM 1383 C C . LEU B 1 34 ? -14.758 3.078 -2.191 1 98.12 34 LEU B C 1
ATOM 1385 O O . LEU B 1 34 ? -14.43 3.824 -3.117 1 98.12 34 LEU B O 1
ATOM 1389 N N . ALA B 1 35 ? -15.969 2.752 -1.953 1 97.12 35 ALA B N 1
ATOM 1390 C CA . ALA B 1 35 ? -17.047 3.311 -2.76 1 97.12 35 ALA B CA 1
ATOM 1391 C C . ALA B 1 35 ? -17.109 4.828 -2.617 1 97.12 35 ALA B C 1
ATOM 1393 O O . ALA B 1 35 ? -17.359 5.543 -3.594 1 97.12 35 ALA B O 1
ATOM 1394 N N . SER B 1 36 ? -16.922 5.277 -1.435 1 96.5 36 SER B N 1
ATOM 1395 C CA . SER B 1 36 ? -16.969 6.711 -1.173 1 96.5 36 SER B CA 1
ATOM 1396 C C . SER B 1 36 ? -15.867 7.445 -1.926 1 96.5 36 SER B C 1
ATOM 1398 O O . SER B 1 36 ? -15.953 8.656 -2.145 1 96.5 36 SER B O 1
ATOM 1400 N N . LEU B 1 37 ? -14.812 6.727 -2.32 1 96.81 37 LEU B N 1
ATOM 1401 C CA . LEU B 1 37 ? -13.703 7.305 -3.072 1 96.81 37 LEU B CA 1
ATOM 1402 C C . LEU B 1 37 ? -13.938 7.168 -4.574 1 96.81 37 LEU B C 1
ATOM 1404 O O . LEU B 1 37 ? -13.141 7.66 -5.375 1 96.81 37 LEU B O 1
ATOM 1408 N N . GLY B 1 38 ? -14.938 6.457 -4.957 1 96.31 38 GLY B N 1
ATOM 1409 C CA . GLY B 1 38 ? -15.25 6.301 -6.371 1 96.31 38 GLY B CA 1
ATOM 1410 C C . GLY B 1 38 ? -14.797 4.969 -6.938 1 96.31 38 GLY B C 1
ATOM 1411 O O . GLY B 1 38 ? -14.82 4.766 -8.148 1 96.31 38 GLY B O 1
ATOM 1412 N N . TYR B 1 39 ? -14.352 4.082 -6.07 1 97.69 39 TYR B N 1
ATOM 1413 C CA . TYR B 1 39 ? -13.984 2.752 -6.551 1 97.69 39 TYR B CA 1
ATOM 1414 C C . TYR B 1 39 ? -15.219 1.977 -7.004 1 97.69 39 TYR B C 1
ATOM 1416 O O . TYR B 1 39 ? -16.281 2.064 -6.383 1 97.69 39 TYR B O 1
ATOM 1424 N N . LEU B 1 40 ? -14.961 1.159 -8.016 1 98.25 40 LEU B N 1
ATOM 1425 C CA . LEU B 1 40 ? -16.016 0.3 -8.555 1 98.25 40 LEU B CA 1
ATOM 1426 C C . LEU B 1 40 ? -15.695 -1.169 -8.289 1 98.25 40 LEU B C 1
ATOM 1428 O O . LEU B 1 40 ? -14.531 -1.572 -8.305 1 98.25 40 LEU B O 1
ATOM 1432 N N . ALA B 1 41 ? -16.75 -1.943 -8.109 1 98.5 41 ALA B N 1
ATOM 1433 C CA . ALA B 1 41 ? -16.578 -3.373 -7.855 1 98.5 41 ALA B CA 1
ATOM 1434 C C . ALA B 1 41 ? -16.047 -4.09 -9.094 1 98.5 41 ALA B C 1
ATOM 1436 O O . ALA B 1 41 ? -16.5 -3.824 -10.211 1 98.5 41 ALA B O 1
ATOM 1437 N N . GLY B 1 42 ? -15.055 -4.926 -8.844 1 98.31 42 GLY B N 1
ATOM 1438 C CA . GLY B 1 42 ? -14.578 -5.848 -9.867 1 98.31 42 GLY B CA 1
ATOM 1439 C C . GLY B 1 42 ? -14.914 -7.297 -9.562 1 98.31 42 GLY B C 1
ATOM 1440 O O . GLY B 1 42 ? -15.969 -7.586 -8.984 1 98.31 42 GLY B O 1
ATOM 1441 N N . ASN B 1 43 ? -14.023 -8.188 -10.023 1 97.75 43 ASN B N 1
ATOM 1442 C CA . ASN B 1 43 ? -14.203 -9.617 -9.797 1 97.75 43 ASN B CA 1
ATOM 1443 C C . ASN B 1 43 ? -14.109 -9.969 -8.312 1 97.75 43 ASN B C 1
ATOM 1445 O O . ASN B 1 43 ? -13.367 -9.328 -7.57 1 97.75 43 ASN B O 1
ATOM 1449 N N . SER B 1 44 ? -14.875 -10.922 -7.922 1 98.38 44 SER B N 1
ATOM 1450 C CA . SER B 1 44 ? -14.797 -11.516 -6.59 1 98.38 44 SER B CA 1
ATOM 1451 C C . SER B 1 44 ? -14.805 -13.039 -6.656 1 98.38 44 SER B C 1
ATOM 1453 O O . SER B 1 44 ? -15.297 -13.617 -7.625 1 98.38 44 SER B O 1
ATOM 1455 N N . ALA B 1 45 ? -14.156 -13.617 -5.703 1 98 45 ALA B N 1
ATOM 1456 C CA . ALA B 1 45 ? -14.086 -15.078 -5.668 1 98 45 ALA B CA 1
ATOM 1457 C C . ALA B 1 45 ? -13.703 -15.578 -4.277 1 98 45 ALA B C 1
ATOM 1459 O O . ALA B 1 45 ? -13.172 -14.82 -3.463 1 98 45 ALA B O 1
ATOM 1460 N N . PHE B 1 46 ? -14.062 -16.844 -4.008 1 97.44 46 PHE B N 1
ATOM 1461 C CA . PHE B 1 46 ? -13.484 -17.578 -2.889 1 97.44 46 PHE B CA 1
ATOM 1462 C C . PHE B 1 46 ? -12.281 -18.406 -3.34 1 97.44 46 PHE B C 1
ATOM 1464 O O . PHE B 1 46 ? -12.352 -19.125 -4.34 1 97.44 46 PHE B O 1
ATOM 1471 N N . ASP B 1 47 ? -11.203 -18.156 -2.707 1 96.31 47 ASP B N 1
ATOM 1472 C CA . ASP B 1 47 ? -10.008 -18.969 -2.965 1 96.31 47 ASP B CA 1
ATOM 1473 C C . ASP B 1 47 ? -9.93 -20.156 -2.014 1 96.31 47 ASP B C 1
ATOM 1475 O O . ASP B 1 47 ? -9.578 -20 -0.842 1 96.31 47 ASP B O 1
ATOM 1479 N N . PRO B 1 48 ? -10.188 -21.328 -2.467 1 93.56 48 PRO B N 1
ATOM 1480 C CA . PRO B 1 48 ? -10.188 -22.484 -1.566 1 93.56 48 PRO B CA 1
ATOM 1481 C C . PRO B 1 48 ? -8.781 -22.875 -1.108 1 93.56 48 PRO B C 1
ATOM 1483 O O . PRO B 1 48 ? -8.625 -23.5 -0.065 1 93.56 48 PRO B O 1
ATOM 1486 N N . ILE B 1 49 ? -7.793 -22.516 -1.914 1 91.19 49 ILE B N 1
ATOM 1487 C CA . ILE B 1 49 ? -6.418 -22.844 -1.56 1 91.19 49 ILE B CA 1
ATOM 1488 C C . ILE B 1 49 ? -5.984 -22.016 -0.35 1 91.19 49 ILE B C 1
ATOM 1490 O O . ILE B 1 49 ? -5.48 -22.562 0.635 1 91.19 49 ILE B O 1
ATOM 1494 N N . GLN B 1 50 ? -6.266 -20.688 -0.382 1 91.69 50 GLN B N 1
ATOM 1495 C CA . GLN B 1 50 ? -5.875 -19.812 0.712 1 91.69 50 GLN B CA 1
ATOM 1496 C C . GLN B 1 50 ? -6.988 -19.703 1.751 1 91.69 50 GLN B C 1
ATOM 1498 O O . GLN B 1 50 ? -6.777 -19.141 2.834 1 91.69 50 GLN B O 1
ATOM 1503 N N . ARG B 1 51 ? -8.172 -20.156 1.434 1 94.62 51 ARG B N 1
ATOM 1504 C CA . ARG B 1 51 ? -9.352 -20.109 2.291 1 94.62 51 ARG B CA 1
ATOM 1505 C C . ARG B 1 51 ? -9.719 -18.672 2.639 1 94.62 51 ARG B C 1
ATOM 1507 O O . ARG B 1 51 ? -9.945 -18.359 3.805 1 94.62 51 ARG B O 1
ATOM 1514 N N . VAL B 1 52 ? -9.734 -17.891 1.648 1 97.06 52 VAL B N 1
ATOM 1515 C CA . VAL B 1 52 ? -10.07 -16.484 1.821 1 97.06 52 VAL B CA 1
ATOM 1516 C C . VAL B 1 52 ? -11.086 -16.062 0.755 1 97.06 52 VAL B C 1
ATOM 1518 O O . VAL B 1 52 ? -11.164 -16.672 -0.308 1 97.06 52 VAL B O 1
ATOM 1521 N N . ASN B 1 53 ? -11.891 -15.039 1.088 1 97.62 53 ASN B N 1
ATOM 1522 C CA . ASN B 1 53 ? -12.68 -14.305 0.107 1 97.62 53 ASN B CA 1
ATOM 1523 C C . ASN B 1 53 ? -11.898 -13.141 -0.484 1 97.62 53 ASN B C 1
ATOM 1525 O O . ASN B 1 53 ? -11.148 -12.461 0.227 1 97.62 53 ASN B O 1
ATOM 1529 N N 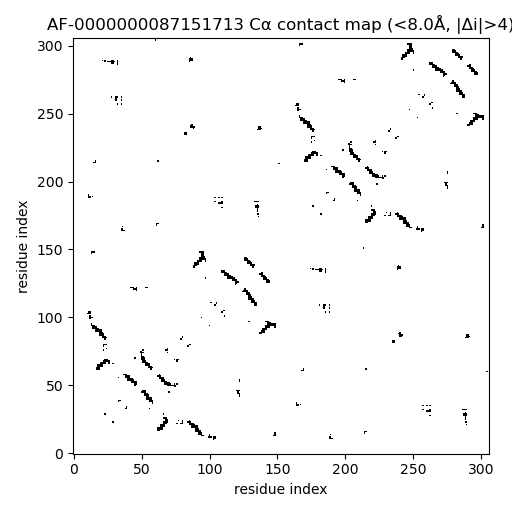. LEU B 1 54 ? -12.086 -12.938 -1.76 1 98.38 54 LEU B N 1
ATOM 1530 C CA . LEU B 1 54 ? -11.359 -11.914 -2.502 1 98.38 54 LEU B CA 1
ATOM 1531 C C . LEU B 1 54 ? -12.328 -11.016 -3.273 1 98.38 54 LEU B C 1
ATOM 1533 O O . LEU B 1 54 ? -13.305 -11.5 -3.848 1 98.38 54 LEU B O 1
ATOM 1537 N N . ALA B 1 55 ? -12.07 -9.75 -3.309 1 98.81 55 ALA B N 1
ATOM 1538 C CA . ALA B 1 55 ? -12.836 -8.828 -4.145 1 98.81 55 ALA B CA 1
ATOM 1539 C C . ALA B 1 55 ? -11.953 -7.688 -4.652 1 98.81 55 ALA B C 1
ATOM 1541 O O . ALA B 1 55 ? -11.297 -7.008 -3.863 1 98.81 55 ALA B O 1
ATOM 1542 N N . MET B 1 56 ? -12.008 -7.512 -5.945 1 98.88 56 MET B N 1
ATOM 1543 C CA . MET B 1 56 ? -11.289 -6.391 -6.543 1 98.88 56 MET B CA 1
ATOM 1544 C C . MET B 1 56 ? -12.125 -5.117 -6.504 1 98.88 56 MET B C 1
ATOM 1546 O O . MET B 1 56 ? -13.344 -5.168 -6.703 1 98.88 56 MET B O 1
ATOM 1550 N N . ARG B 1 57 ? -11.5 -4.012 -6.227 1 98.88 57 ARG B N 1
ATOM 1551 C CA . ARG B 1 57 ? -12.047 -2.668 -6.391 1 98.88 57 ARG B CA 1
ATOM 1552 C C . ARG B 1 57 ? -11.18 -1.834 -7.324 1 98.88 57 ARG B C 1
ATOM 1554 O O . ARG B 1 57 ? -9.969 -1.712 -7.109 1 98.88 57 ARG B O 1
ATOM 1561 N N . HIS B 1 58 ? -11.82 -1.288 -8.344 1 98.56 58 HIS B N 1
ATOM 1562 C CA . HIS B 1 58 ? -11.094 -0.579 -9.391 1 98.56 58 HIS B CA 1
ATOM 1563 C C . HIS B 1 58 ? -11.352 0.921 -9.32 1 98.56 58 HIS B C 1
ATOM 1565 O O . HIS B 1 58 ? -12.438 1.35 -8.914 1 98.56 58 HIS B O 1
ATOM 1571 N N . HIS B 1 59 ? -10.406 1.64 -9.703 1 97.56 59 HIS B N 1
ATOM 1572 C CA . HIS B 1 59 ? -10.484 3.086 -9.875 1 97.56 59 HIS B CA 1
ATOM 1573 C C . HIS B 1 59 ? -9.773 3.533 -11.141 1 97.56 59 HIS B C 1
ATOM 1575 O O . HIS B 1 59 ? -8.734 2.975 -11.508 1 97.56 59 HIS B O 1
ATOM 1581 N N . PRO B 1 60 ? -10.273 4.578 -11.797 1 94.5 60 PRO B N 1
ATOM 1582 C CA . PRO B 1 60 ? -9.656 4.98 -13.062 1 94.5 60 PRO B CA 1
ATOM 1583 C C . PRO B 1 60 ? -8.273 5.605 -12.883 1 94.5 60 PRO B C 1
ATOM 1585 O O . PRO B 1 60 ? -7.449 5.566 -13.797 1 94.5 60 PRO B O 1
ATOM 1588 N N . VAL B 1 61 ? -7.984 6.184 -11.719 1 93.31 61 VAL B N 1
ATOM 1589 C CA . VAL B 1 61 ? -6.758 6.969 -11.586 1 93.31 61 VAL B CA 1
ATOM 1590 C C . VAL B 1 61 ? -5.969 6.488 -10.375 1 93.31 61 VAL B C 1
ATOM 1592 O O . VAL B 1 61 ? -4.762 6.719 -10.281 1 93.31 61 VAL B O 1
ATOM 1595 N N . MET B 1 62 ? -6.602 5.832 -9.398 1 96.81 62 MET B N 1
ATOM 1596 C CA . MET B 1 62 ? -5.93 5.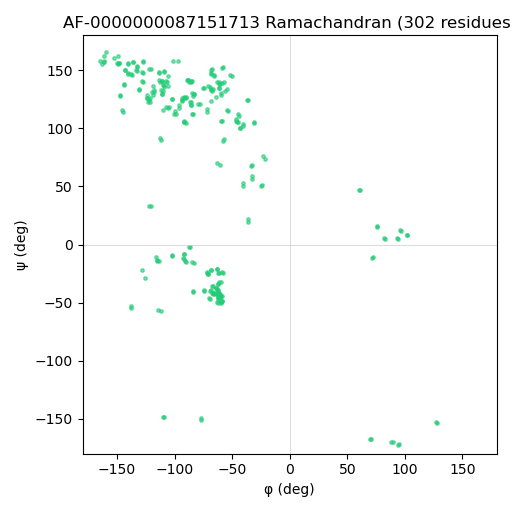398 -8.18 1 96.81 62 MET B CA 1
ATOM 1597 C C . MET B 1 62 ? -5.609 3.91 -8.234 1 96.81 62 MET B C 1
ATOM 1599 O O . MET B 1 62 ? -6.223 3.166 -9 1 96.81 62 MET B O 1
ATOM 1603 N N . PRO B 1 63 ? -4.617 3.445 -7.441 1 98.19 63 PRO B N 1
ATOM 1604 C CA . PRO B 1 63 ? -4.254 2.025 -7.469 1 98.19 63 PRO B CA 1
ATOM 1605 C C . PRO B 1 63 ? -5.434 1.11 -7.141 1 98.19 63 PRO B C 1
ATOM 1607 O O . PRO B 1 63 ? -6.211 1.403 -6.23 1 98.19 63 PRO B O 1
ATOM 1610 N N . ASP B 1 64 ? -5.508 0.013 -7.871 1 98.62 64 ASP B N 1
ATOM 1611 C CA . ASP B 1 64 ? -6.551 -0.97 -7.598 1 98.62 64 ASP B CA 1
ATOM 1612 C C . ASP B 1 64 ? -6.32 -1.656 -6.254 1 98.62 64 ASP B C 1
ATOM 1614 O O . ASP B 1 64 ? -5.18 -1.789 -5.805 1 98.62 64 ASP B O 1
ATOM 1618 N N . VAL B 1 65 ? -7.418 -2.062 -5.629 1 98.81 65 VAL B N 1
ATOM 1619 C CA . VAL B 1 65 ? -7.387 -2.682 -4.309 1 98.81 65 VAL B CA 1
ATOM 1620 C C . VAL B 1 65 ? -7.977 -4.086 -4.383 1 98.81 65 VAL B C 1
ATOM 1622 O O . VAL B 1 65 ? -9.016 -4.301 -5.016 1 98.81 65 VAL B O 1
ATOM 1625 N N . GLU B 1 66 ? -7.289 -5.027 -3.836 1 98.88 66 GLU B N 1
ATOM 1626 C CA . GLU B 1 66 ? -7.855 -6.34 -3.525 1 98.88 66 GLU B CA 1
ATOM 1627 C C . GLU B 1 66 ? -8.227 -6.445 -2.049 1 98.88 66 GLU B C 1
ATOM 1629 O O . GLU B 1 66 ? -7.352 -6.379 -1.18 1 98.88 66 GLU B O 1
ATOM 1634 N N . VAL B 1 67 ? -9.484 -6.57 -1.754 1 98.75 67 VAL B N 1
ATOM 1635 C CA . VAL B 1 67 ? -9.953 -6.762 -0.384 1 98.75 67 VAL B CA 1
ATOM 1636 C C . VAL B 1 67 ? -10.016 -8.258 -0.065 1 98.75 67 VAL B C 1
ATOM 1638 O O . VAL B 1 67 ? -10.633 -9.031 -0.802 1 98.75 67 VAL B O 1
ATOM 1641 N N . ILE B 1 68 ? -9.359 -8.656 1.016 1 98.38 68 ILE B N 1
ATOM 1642 C CA . ILE B 1 68 ? -9.219 -10.062 1.378 1 98.38 68 ILE B CA 1
ATOM 1643 C C . ILE B 1 68 ? -9.75 -10.281 2.793 1 98.38 68 ILE B C 1
ATOM 1645 O O . ILE B 1 68 ? -9.367 -9.57 3.725 1 98.38 68 ILE B O 1
ATOM 1649 N N . TRP B 1 69 ? -10.641 -11.18 2.992 1 97.5 69 TRP B N 1
ATOM 1650 C CA . TRP B 1 69 ? -11.148 -11.508 4.32 1 97.5 69 TRP B CA 1
ATOM 1651 C C . TRP B 1 69 ? -11.344 -13.008 4.469 1 97.5 69 TRP B C 1
ATOM 1653 O O . TRP B 1 69 ? -11.43 -13.734 3.473 1 97.5 69 TRP B O 1
ATOM 1663 N N . PRO B 1 70 ? -11.312 -13.461 5.707 1 96.31 70 PRO B N 1
ATOM 1664 C CA . PRO B 1 70 ? -11.336 -14.914 5.941 1 96.31 70 PRO B CA 1
ATOM 1665 C C . PRO B 1 70 ? -12.625 -15.562 5.441 1 96.31 70 PRO B C 1
ATOM 1667 O O . PRO B 1 70 ? -13.695 -14.953 5.512 1 96.31 70 PRO B O 1
ATOM 1670 N N . GLY B 1 71 ? -12.414 -16.766 4.836 1 94 71 GLY B N 1
ATOM 1671 C CA . GLY B 1 71 ? -13.562 -17.625 4.566 1 94 71 GLY B CA 1
ATOM 1672 C C . GLY B 1 71 ? -14.062 -18.344 5.793 1 94 71 GLY B C 1
ATOM 1673 O O . GLY B 1 71 ? -14.039 -17.812 6.902 1 94 71 GLY B O 1
ATOM 1674 N N . HIS B 1 72 ? -14.625 -19.578 5.445 1 86.38 72 HIS B N 1
ATOM 1675 C CA . HIS B 1 72 ? -15.094 -20.422 6.539 1 86.38 72 HIS B CA 1
ATOM 1676 C C . HIS B 1 72 ? -13.938 -21.172 7.195 1 86.38 72 HIS B C 1
ATOM 1678 O O . HIS B 1 72 ? -13.086 -21.734 6.504 1 86.38 72 HIS B O 1
ATOM 1684 N N . GLY B 1 73 ? -13.703 -20.969 8.523 1 83.5 73 GLY B N 1
ATOM 1685 C CA . GLY B 1 73 ? -12.641 -21.625 9.266 1 83.5 73 GLY B CA 1
ATOM 1686 C C . GLY B 1 73 ? -11.375 -20.797 9.344 1 83.5 73 GLY B C 1
ATOM 1687 O O . GLY B 1 73 ? -11.375 -19.625 8.977 1 83.5 73 GLY B O 1
ATOM 1688 N N . PRO B 1 74 ? -10.297 -21.422 9.891 1 85.25 74 PRO B N 1
ATOM 1689 C CA . PRO B 1 74 ? -9.023 -20.703 10.023 1 85.25 74 PRO B CA 1
ATOM 1690 C C . PRO B 1 74 ? -8.352 -20.438 8.68 1 85.25 74 PRO B C 1
ATOM 1692 O O . PRO B 1 74 ? -8.414 -21.281 7.781 1 85.25 74 PRO B O 1
ATOM 1695 N N . SER B 1 75 ? -7.859 -19.266 8.469 1 86.88 75 SER B N 1
ATOM 1696 C CA . SER B 1 75 ? -7.125 -18.859 7.266 1 86.88 75 SER B CA 1
ATOM 1697 C C . SER B 1 75 ? -5.781 -18.234 7.621 1 86.88 75 SER B C 1
ATOM 1699 O O . SER B 1 75 ? -5.582 -17.781 8.75 1 86.88 75 SER B O 1
ATOM 1701 N N . PRO B 1 76 ? -4.855 -18.25 6.672 1 81.75 76 PRO B N 1
ATOM 1702 C CA . PRO B 1 76 ? -3.553 -17.641 6.918 1 81.75 76 PRO B CA 1
ATOM 1703 C C . PRO B 1 76 ? -3.662 -16.156 7.266 1 81.75 76 PRO B C 1
ATOM 1705 O O . PRO B 1 76 ? -2.803 -15.609 7.965 1 81.75 76 PRO B O 1
ATOM 1708 N N . ILE B 1 77 ? -4.746 -15.5 6.848 1 91.25 77 ILE B N 1
ATOM 1709 C CA . ILE B 1 77 ? -4.824 -14.055 7.062 1 91.25 77 ILE B CA 1
ATOM 1710 C C . ILE B 1 77 ? -5.363 -13.773 8.461 1 91.25 77 ILE B C 1
ATOM 1712 O O . ILE B 1 77 ? -5.258 -12.648 8.953 1 91.25 77 ILE B O 1
ATOM 1716 N N . ASP B 1 78 ? -5.938 -14.766 9.117 1 90.88 78 ASP B N 1
ATOM 1717 C CA . ASP B 1 78 ? -6.473 -14.586 10.461 1 90.88 78 ASP B CA 1
ATOM 1718 C C . ASP B 1 78 ? -5.387 -14.117 11.422 1 90.88 78 ASP B C 1
ATOM 1720 O O . ASP B 1 78 ? -5.594 -13.18 12.195 1 90.88 78 ASP B O 1
ATOM 1724 N N . LYS B 1 79 ? -4.32 -14.852 11.32 1 87.25 79 LYS B N 1
ATOM 1725 C CA . LYS B 1 79 ? -3.215 -14.516 12.211 1 87.25 79 LYS B CA 1
ATOM 1726 C C . LYS B 1 79 ? -2.693 -13.109 11.93 1 87.25 79 LYS B C 1
ATOM 1728 O O . LYS B 1 79 ? -2.355 -12.367 12.859 1 87.25 79 LYS B O 1
ATOM 1733 N N . LEU B 1 80 ? -2.641 -12.75 10.664 1 89 80 LEU B N 1
ATOM 1734 C CA . LEU B 1 80 ? -2.178 -11.422 10.273 1 89 80 LEU B CA 1
ATOM 1735 C C . LEU B 1 80 ? -3.096 -10.336 10.836 1 89 80 LEU B C 1
ATOM 1737 O O . LEU B 1 80 ? -2.625 -9.367 11.438 1 89 80 LEU B O 1
ATOM 1741 N N . ILE B 1 81 ? -4.375 -10.57 10.703 1 92.12 81 ILE B N 1
ATOM 1742 C CA . ILE B 1 81 ? -5.355 -9.578 11.133 1 92.12 81 ILE B CA 1
ATOM 1743 C C . ILE B 1 81 ? -5.305 -9.43 12.648 1 92.12 81 ILE B C 1
ATOM 1745 O O . ILE B 1 81 ? -5.41 -8.32 13.18 1 92.12 81 ILE B O 1
ATOM 1749 N N . LYS B 1 82 ? -5.18 -10.547 13.305 1 89.06 82 LYS B N 1
ATOM 1750 C CA . LYS B 1 82 ? -5.094 -10.516 14.766 1 89.06 82 LYS B CA 1
ATOM 1751 C C . LYS B 1 82 ? -3.859 -9.75 15.227 1 89.06 82 LYS B C 1
ATOM 1753 O O . LYS B 1 82 ? -3.914 -9.008 16.203 1 89.06 82 LYS B O 1
ATOM 1758 N N . ARG B 1 83 ? -2.861 -9.875 14.461 1 86.75 83 ARG B N 1
ATOM 1759 C CA . ARG B 1 83 ? -1.585 -9.281 14.844 1 86.75 83 ARG B CA 1
ATOM 1760 C C . ARG B 1 83 ? -1.526 -7.812 14.453 1 86.75 83 ARG B C 1
ATOM 1762 O O . ARG B 1 83 ? -1.044 -6.977 15.227 1 86.75 83 ARG B O 1
ATOM 1769 N N . THR B 1 84 ? -2.035 -7.461 13.305 1 85.69 84 THR B N 1
ATOM 1770 C CA . THR B 1 84 ? -1.768 -6.145 12.734 1 85.69 84 THR B CA 1
ATOM 1771 C C . THR B 1 84 ? -3.053 -5.324 12.648 1 85.69 84 THR B C 1
ATOM 1773 O O . THR B 1 84 ? -3.006 -4.102 12.492 1 85.69 84 THR B O 1
ATOM 1776 N N . GLY B 1 85 ? -4.188 -6.027 12.812 1 88.19 85 GLY B N 1
ATOM 1777 C CA . GLY B 1 85 ? -5.422 -5.371 12.406 1 88.19 85 GLY B CA 1
ATOM 1778 C C . GLY B 1 85 ? -5.547 -5.207 10.906 1 88.19 85 GLY B C 1
ATOM 1779 O O . GLY B 1 85 ? -4.879 -5.906 10.141 1 88.19 85 GLY B O 1
ATOM 1780 N N . THR B 1 86 ? -6.512 -4.402 10.508 1 92.38 86 THR B N 1
ATOM 1781 C CA . THR B 1 86 ? -6.723 -4.082 9.102 1 92.38 86 THR B CA 1
ATOM 1782 C C . THR B 1 86 ? -5.527 -3.32 8.539 1 92.38 86 THR B C 1
ATOM 1784 O O . THR B 1 86 ? -5.133 -2.283 9.078 1 92.38 86 THR B O 1
ATOM 1787 N N . MET B 1 87 ? -4.961 -3.896 7.336 1 92.19 87 MET B N 1
ATOM 1788 C CA . MET B 1 87 ? -3.777 -3.234 6.797 1 92.19 87 MET B CA 1
ATOM 1789 C C . MET B 1 87 ? -3.531 -3.645 5.348 1 92.19 87 MET B C 1
ATOM 1791 O O . MET B 1 87 ? -3.99 -4.703 4.914 1 92.19 87 MET B O 1
ATOM 1795 N N . ILE B 1 88 ? -2.871 -2.789 4.695 1 97.06 88 ILE B N 1
ATOM 1796 C CA . ILE B 1 88 ? -2.279 -3.15 3.41 1 97.06 88 ILE B CA 1
ATOM 1797 C C . ILE B 1 88 ? -1.092 -4.086 3.635 1 97.06 88 ILE B C 1
ATOM 1799 O O . ILE B 1 88 ? -0.058 -3.67 4.164 1 97.06 88 ILE B O 1
ATOM 1803 N N . TYR B 1 89 ? -1.188 -5.324 3.189 1 95.69 89 TYR B N 1
ATOM 1804 C CA . TYR B 1 89 ? -0.153 -6.242 3.65 1 95.69 89 TYR B CA 1
ATOM 1805 C C . TYR B 1 89 ? 0.689 -6.746 2.482 1 95.69 89 TYR B C 1
ATOM 1807 O O . TYR B 1 89 ? 1.733 -7.367 2.686 1 95.69 89 TYR B O 1
ATOM 1815 N N . HIS B 1 90 ? 0.245 -6.48 1.251 1 97.56 90 HIS B N 1
ATOM 1816 C CA . HIS B 1 90 ? 1.13 -6.816 0.141 1 97.56 90 HIS B CA 1
ATOM 1817 C C . HIS B 1 90 ? 0.876 -5.91 -1.06 1 97.56 90 HIS B C 1
ATOM 1819 O O . HIS B 1 90 ? -0.17 -5.266 -1.144 1 97.56 90 HIS B O 1
ATOM 1825 N N . LEU B 1 91 ? 1.87 -5.852 -1.954 1 98.5 91 LEU B N 1
ATOM 1826 C CA . LEU B 1 91 ? 1.721 -5.297 -3.295 1 98.5 91 LEU B CA 1
ATOM 1827 C C . LEU B 1 91 ? 1.848 -6.387 -4.352 1 98.5 91 LEU B C 1
ATOM 1829 O O . LEU B 1 91 ? 2.705 -7.266 -4.242 1 98.5 91 LEU B O 1
ATOM 1833 N N . CYS B 1 92 ? 1.021 -6.27 -5.34 1 98.62 92 CYS B N 1
ATOM 1834 C CA . CYS B 1 92 ? 1.057 -7.227 -6.445 1 98.62 92 CYS B CA 1
ATOM 1835 C C . CYS B 1 92 ? 1.595 -6.574 -7.711 1 98.62 92 CYS B C 1
ATOM 1837 O O . CYS B 1 92 ? 1.204 -5.457 -8.055 1 98.62 92 CYS B O 1
ATOM 1839 N N . TYR B 1 93 ? 2.455 -7.301 -8.352 1 98.19 93 TYR B N 1
ATOM 1840 C CA . TYR B 1 93 ? 2.973 -6.906 -9.656 1 98.19 93 TYR B CA 1
ATOM 1841 C C . TYR B 1 93 ? 2.615 -7.941 -10.719 1 98.19 93 TYR B C 1
ATOM 1843 O O . TYR B 1 93 ? 2.732 -9.148 -10.484 1 98.19 93 TYR B O 1
ATOM 1851 N N . ALA B 1 94 ? 2.188 -7.438 -11.844 1 97.56 94 ALA B N 1
ATOM 1852 C CA . ALA B 1 94 ? 2.062 -8.281 -13.031 1 97.56 94 ALA B CA 1
ATOM 1853 C C . ALA B 1 94 ? 3.393 -8.391 -13.773 1 97.56 94 ALA B C 1
ATOM 1855 O O . ALA B 1 94 ? 4.137 -7.414 -13.867 1 97.56 94 ALA B O 1
ATOM 1856 N N . CYS B 1 95 ? 3.654 -9.57 -14.25 1 96.75 95 CYS B N 1
ATOM 1857 C CA . CYS B 1 95 ? 4.887 -9.773 -15.008 1 96.75 95 CYS B CA 1
ATOM 1858 C C . CYS B 1 95 ? 4.703 -10.859 -16.062 1 96.75 95 CYS B C 1
ATOM 1860 O O . CYS B 1 95 ? 3.832 -11.719 -15.93 1 96.75 95 CYS B O 1
ATOM 1862 N N . PRO B 1 96 ? 5.535 -10.797 -17.125 1 95.19 96 PRO B N 1
ATOM 1863 C CA . PRO B 1 96 ? 5.449 -11.852 -18.141 1 95.19 96 PRO B CA 1
ATOM 1864 C C . PRO B 1 96 ? 5.93 -13.211 -17.625 1 95.19 96 PRO B C 1
ATOM 1866 O O . PRO B 1 96 ? 5.359 -14.242 -17.984 1 95.19 96 PRO B O 1
ATOM 1869 N N . ASN B 1 97 ? 6.98 -13.219 -16.844 1 94.75 97 ASN B N 1
ATOM 1870 C CA . ASN B 1 97 ? 7.613 -14.422 -16.312 1 94.75 97 ASN B CA 1
ATOM 1871 C C . ASN B 1 97 ? 8.164 -14.18 -14.906 1 94.75 97 ASN B C 1
ATOM 1873 O O . ASN B 1 97 ? 9.125 -13.43 -14.734 1 94.75 97 ASN B O 1
ATOM 1877 N N . ALA B 1 98 ? 7.602 -14.883 -13.914 1 96.38 98 ALA B N 1
ATOM 1878 C CA . ALA B 1 98 ? 7.945 -14.641 -12.516 1 96.38 98 ALA B CA 1
ATOM 1879 C C . ALA B 1 98 ? 9.391 -15.047 -12.227 1 96.38 98 ALA B C 1
ATOM 1881 O O . ALA B 1 98 ? 10.109 -14.344 -11.523 1 96.38 98 ALA B O 1
ATOM 1882 N N . GLU B 1 99 ? 9.773 -16.156 -12.766 1 95.06 99 GLU B N 1
ATOM 1883 C CA . GLU B 1 99 ? 11.133 -16.641 -12.539 1 95.06 99 GLU B CA 1
ATOM 1884 C C . GLU B 1 99 ? 12.164 -15.633 -13.055 1 95.06 99 GLU B C 1
ATOM 1886 O O . GLU B 1 99 ? 13.148 -15.344 -12.375 1 95.06 99 GLU B O 1
ATOM 1891 N N . GLN B 1 100 ? 11.945 -15.133 -14.188 1 94.88 100 GLN B N 1
ATOM 1892 C CA . GLN B 1 100 ? 12.844 -14.133 -14.766 1 94.88 100 GLN B CA 1
ATOM 1893 C C . GLN B 1 100 ? 12.867 -12.867 -13.922 1 94.88 100 GLN B C 1
ATOM 1895 O O . GLN B 1 100 ? 13.93 -12.266 -13.727 1 94.88 100 GLN B O 1
ATOM 1900 N N . ALA B 1 101 ? 11.719 -12.445 -13.484 1 95.56 101 ALA B N 1
ATOM 1901 C CA . ALA B 1 101 ? 11.641 -11.258 -12.641 1 95.56 101 ALA B CA 1
ATOM 1902 C C . ALA B 1 101 ? 12.43 -11.453 -11.352 1 95.56 101 ALA B C 1
ATOM 1904 O O . ALA B 1 101 ? 13.188 -10.57 -10.938 1 95.56 101 ALA B O 1
ATOM 1905 N N . LEU B 1 102 ? 12.297 -12.602 -10.75 1 96.62 102 LEU B N 1
ATOM 1906 C CA . LEU B 1 102 ? 12.992 -12.906 -9.5 1 96.62 102 LEU B CA 1
ATOM 1907 C C . LEU B 1 102 ? 14.5 -12.969 -9.711 1 96.62 102 LEU B C 1
ATOM 1909 O O . LEU B 1 102 ? 15.266 -12.492 -8.875 1 96.62 102 LEU B O 1
ATOM 1913 N N . ASP B 1 103 ? 14.898 -13.562 -10.789 1 96 103 ASP B N 1
ATOM 1914 C CA . ASP B 1 103 ? 16.312 -13.609 -11.125 1 96 103 ASP B CA 1
ATOM 1915 C C . ASP B 1 103 ? 16.891 -12.203 -11.273 1 96 103 ASP B C 1
ATOM 1917 O O . ASP B 1 103 ? 17.984 -11.922 -10.789 1 96 103 ASP B O 1
ATOM 1921 N N . ALA B 1 104 ? 16.156 -11.383 -11.953 1 95.69 104 ALA B N 1
ATOM 1922 C CA . ALA B 1 104 ? 16.594 -10.008 -12.164 1 95.69 104 ALA B CA 1
ATOM 1923 C C . ALA B 1 104 ? 16.734 -9.266 -10.828 1 95.69 104 ALA B C 1
ATOM 1925 O O . ALA B 1 104 ? 17.703 -8.547 -10.609 1 95.69 104 ALA B O 1
ATOM 1926 N N . LEU B 1 105 ? 15.75 -9.43 -9.961 1 96.5 105 LEU B N 1
ATOM 1927 C CA . LEU B 1 105 ? 15.805 -8.805 -8.641 1 96.5 105 LEU B CA 1
ATOM 1928 C C . LEU B 1 105 ? 17 -9.312 -7.852 1 96.5 105 LEU B C 1
ATOM 1930 O O . LEU B 1 105 ? 17.734 -8.523 -7.246 1 96.5 105 LEU B O 1
ATOM 1934 N N . ALA B 1 106 ? 17.188 -10.57 -7.883 1 95.94 106 ALA B N 1
ATOM 1935 C CA . ALA B 1 106 ? 18.328 -11.172 -7.176 1 95.94 106 ALA B CA 1
ATOM 1936 C C . ALA B 1 106 ? 19.656 -10.641 -7.711 1 95.94 106 ALA B C 1
ATOM 1938 O O . ALA B 1 106 ? 20.562 -10.344 -6.941 1 95.94 106 ALA B O 1
ATOM 1939 N N . ALA B 1 107 ? 19.75 -10.531 -8.969 1 96 107 ALA B N 1
ATOM 1940 C CA . ALA B 1 107 ? 20.969 -10.039 -9.609 1 96 107 ALA B CA 1
ATOM 1941 C C . ALA B 1 107 ? 21.266 -8.602 -9.188 1 96 107 ALA B C 1
ATOM 1943 O O . ALA B 1 107 ? 22.422 -8.172 -9.219 1 96 107 ALA B O 1
ATOM 1944 N N . SER B 1 108 ? 20.25 -7.922 -8.797 1 95.69 108 SER B N 1
ATOM 1945 C CA . SER B 1 108 ? 20.406 -6.539 -8.352 1 95.69 108 SER B CA 1
ATOM 1946 C C . SER B 1 108 ? 20.75 -6.473 -6.871 1 95.69 108 SER B C 1
ATOM 1948 O O . SER B 1 108 ? 20.797 -5.387 -6.289 1 95.69 108 SER B O 1
ATOM 1950 N N . GLY B 1 109 ? 20.812 -7.609 -6.215 1 96.88 109 GLY B N 1
ATOM 1951 C CA . GLY B 1 109 ? 21.234 -7.648 -4.82 1 96.88 109 GLY B CA 1
ATOM 1952 C C . GLY B 1 109 ? 20.062 -7.66 -3.852 1 96.88 109 GLY B C 1
ATOM 1953 O O . GLY B 1 109 ? 20.234 -7.445 -2.65 1 96.88 109 GLY B O 1
ATOM 1954 N N . VAL B 1 110 ? 18.922 -7.871 -4.375 1 97.69 110 VAL B N 1
ATOM 1955 C CA . VAL B 1 110 ? 17.734 -7.914 -3.535 1 97.69 110 VAL B CA 1
ATOM 1956 C C . VAL B 1 110 ? 17.594 -9.305 -2.916 1 97.69 110 VAL B C 1
ATOM 1958 O O . VAL B 1 110 ? 17.672 -10.312 -3.615 1 97.69 110 VAL B O 1
ATOM 1961 N N . GLU B 1 111 ? 17.406 -9.328 -1.608 1 97.69 111 GLU B N 1
ATOM 1962 C CA . GLU B 1 111 ? 17.125 -10.586 -0.922 1 97.69 111 GLU B CA 1
ATOM 1963 C C . GLU B 1 111 ? 15.641 -10.914 -0.938 1 97.69 111 GLU B C 1
ATOM 1965 O O . GLU B 1 111 ? 14.82 -10.141 -0.425 1 97.69 111 GLU B O 1
ATOM 1970 N N . ILE B 1 112 ? 15.352 -12.016 -1.513 1 97.38 112 ILE B N 1
ATOM 1971 C CA . ILE B 1 112 ? 13.961 -12.414 -1.699 1 97.38 112 ILE B CA 1
ATOM 1972 C C . ILE B 1 112 ? 13.773 -13.852 -1.231 1 97.38 112 ILE B C 1
ATOM 1974 O O . ILE B 1 112 ? 14.555 -14.734 -1.585 1 97.38 112 ILE B O 1
ATOM 1978 N N . VAL B 1 113 ? 12.711 -14.086 -0.43 1 97.69 113 VAL B N 1
ATOM 1979 C CA . VAL B 1 113 ? 12.391 -15.414 0.087 1 97.69 113 VAL B CA 1
ATOM 1980 C C . VAL B 1 113 ? 10.984 -15.82 -0.347 1 97.69 113 VAL B C 1
ATOM 1982 O O . VAL B 1 113 ? 10.023 -15.086 -0.118 1 97.69 113 VAL B O 1
ATOM 1985 N N . PRO B 1 114 ? 10.883 -16.938 -1.021 1 97.31 114 PRO B N 1
ATOM 1986 C CA . PRO B 1 114 ? 9.539 -17.391 -1.379 1 97.31 114 PRO B CA 1
ATOM 1987 C C . PRO B 1 114 ? 8.664 -17.656 -0.157 1 97.31 114 PRO B C 1
ATOM 1989 O O . PRO B 1 114 ? 9.148 -18.141 0.865 1 97.31 114 PRO B O 1
ATOM 1992 N N . VAL B 1 115 ? 7.457 -17.25 -0.218 1 94.88 115 VAL B N 1
ATOM 1993 C CA . VAL B 1 115 ? 6.453 -17.531 0.803 1 94.88 115 VAL B CA 1
ATOM 1994 C C . VAL B 1 115 ? 5.391 -18.469 0.24 1 94.88 115 VAL B C 1
ATOM 1996 O O . VAL B 1 115 ? 4.449 -18.031 -0.418 1 94.88 115 VAL B O 1
ATOM 1999 N N . GLY B 1 116 ? 5.582 -19.766 0.359 1 90.81 116 GLY B N 1
ATOM 2000 C CA . GLY B 1 116 ? 4.688 -20.766 -0.188 1 90.81 116 GLY B CA 1
ATOM 2001 C C . GLY B 1 116 ? 5.047 -21.172 -1.604 1 90.81 116 GLY B C 1
ATOM 2002 O O . GLY B 1 116 ? 6.133 -20.859 -2.092 1 90.81 116 GLY B O 1
ATOM 2003 N N . VAL B 1 117 ? 4.102 -21.953 -2.242 1 92.81 117 VAL B N 1
ATOM 2004 C CA . VAL B 1 117 ? 4.293 -22.453 -3.596 1 92.81 117 VAL B CA 1
ATOM 2005 C C . VAL B 1 117 ? 3.406 -21.688 -4.57 1 92.81 117 VAL B C 1
ATOM 2007 O O . VAL B 1 117 ? 2.268 -21.344 -4.246 1 92.81 117 VAL B O 1
ATOM 2010 N N . PRO B 1 118 ? 4.004 -21.406 -5.742 1 95.75 118 PRO B N 1
ATOM 2011 C CA . PRO B 1 118 ? 3.131 -20.797 -6.75 1 95.75 118 PRO B CA 1
ATOM 2012 C C . PRO B 1 118 ? 1.832 -21.562 -6.957 1 95.75 118 PRO B C 1
ATOM 2014 O O . PRO B 1 118 ? 1.82 -22.797 -6.863 1 95.75 118 PRO B O 1
ATOM 2017 N N . ALA B 1 119 ? 0.766 -20.844 -7.223 1 96.5 119 ALA B N 1
ATOM 2018 C CA . ALA B 1 119 ? -0.557 -21.453 -7.344 1 96.5 119 ALA B CA 1
ATOM 2019 C C . ALA B 1 119 ? -1.421 -20.688 -8.344 1 96.5 119 ALA B C 1
ATOM 2021 O O . ALA B 1 119 ? -1.141 -19.531 -8.656 1 96.5 119 ALA B O 1
ATOM 2022 N N . PRO B 1 120 ? -2.422 -21.391 -8.914 1 96.38 120 PRO B N 1
ATOM 2023 C CA . PRO B 1 120 ? -3.355 -20.641 -9.766 1 96.38 120 PRO B CA 1
ATOM 2024 C C . PRO B 1 120 ? -4.203 -19.641 -8.977 1 96.38 120 PRO B C 1
ATOM 2026 O O . PRO B 1 120 ? -4.707 -19.969 -7.898 1 96.38 120 PRO B O 1
ATOM 2029 N N . ALA B 1 121 ? -4.332 -18.438 -9.438 1 95.94 121 ALA B N 1
ATOM 2030 C CA . ALA B 1 121 ? -5.137 -17.391 -8.812 1 95.94 121 ALA B CA 1
ATOM 2031 C C . ALA B 1 121 ? -6.555 -17.375 -9.367 1 95.94 121 ALA B C 1
ATOM 2033 O O . ALA B 1 121 ? -6.801 -16.859 -10.453 1 95.94 121 ALA B O 1
ATOM 2034 N N . VAL B 1 122 ? -7.477 -17.844 -8.617 1 96.5 122 VAL B N 1
ATOM 2035 C CA . VAL B 1 122 ? -8.867 -17.969 -9.055 1 96.5 122 VAL B CA 1
ATOM 2036 C C . VAL B 1 122 ? -9.422 -16.578 -9.398 1 96.5 122 VAL B C 1
ATOM 2038 O O . VAL B 1 122 ? -10.227 -16.453 -10.32 1 96.5 122 VAL B O 1
ATOM 2041 N N . LEU B 1 123 ? -9 -15.555 -8.742 1 97.12 123 LEU B N 1
ATOM 2042 C CA . LEU B 1 123 ? -9.492 -14.195 -8.961 1 97.12 123 LEU B CA 1
ATOM 2043 C C . LEU B 1 123 ? -9.047 -13.672 -10.32 1 97.12 123 LEU B C 1
ATOM 2045 O O . LEU B 1 123 ? -9.641 -12.734 -10.859 1 97.12 123 LEU B O 1
ATOM 2049 N N . PHE B 1 124 ? -8.008 -14.273 -10.828 1 96.5 124 PHE B N 1
ATOM 2050 C CA . PHE B 1 124 ? -7.434 -13.766 -12.07 1 96.5 124 PHE B CA 1
ATOM 2051 C C . PHE B 1 124 ? -7.434 -14.852 -13.141 1 96.5 124 PHE B C 1
ATOM 2053 O O . PHE B 1 124 ? -6.48 -14.961 -13.914 1 96.5 124 PHE B O 1
ATOM 2060 N N . GLY B 1 125 ? -8.414 -15.695 -13.117 1 94.38 125 GLY B N 1
ATOM 2061 C CA . GLY B 1 125 ? -8.648 -16.656 -14.18 1 94.38 125 GLY B CA 1
ATOM 2062 C C . GLY B 1 125 ? -7.684 -17.828 -14.156 1 94.38 125 GLY B C 1
ATOM 2063 O O . GLY B 1 125 ? -7.43 -18.453 -15.188 1 94.38 125 GLY B O 1
ATOM 2064 N N . GLY B 1 126 ? -7.016 -18 -13.047 1 95.62 126 GLY B N 1
ATOM 2065 C CA . GLY B 1 126 ? -6.137 -19.141 -12.906 1 95.62 126 GLY B CA 1
ATOM 2066 C C . GLY B 1 126 ? -4.703 -18.844 -13.297 1 95.62 126 GLY B C 1
ATOM 2067 O O . GLY B 1 126 ? -3.865 -19.75 -13.328 1 95.62 126 GLY B O 1
ATOM 2068 N N . GLN B 1 127 ? -4.422 -17.625 -13.594 1 95.94 127 GLN B N 1
ATOM 2069 C CA . GLN B 1 127 ? -3.027 -17.266 -13.82 1 95.94 127 GLN B CA 1
ATOM 2070 C C . GLN B 1 127 ? -2.172 -17.562 -12.594 1 95.94 127 GLN B C 1
ATOM 2072 O O . GLN B 1 127 ? -2.668 -17.547 -11.469 1 95.94 127 GLN B O 1
ATOM 2077 N N . LYS B 1 128 ? -0.959 -17.812 -12.852 1 97 128 LYS B N 1
ATOM 2078 C CA . LYS B 1 128 ? -0.057 -18.219 -11.781 1 97 128 LYS B CA 1
ATOM 2079 C C . LYS B 1 128 ? 0.314 -17.031 -10.891 1 97 128 LYS B C 1
ATOM 2081 O O . LYS B 1 128 ? 0.63 -15.953 -11.391 1 97 128 LYS B O 1
ATOM 2086 N N . VAL B 1 129 ? 0.263 -17.266 -9.594 1 97.69 129 VAL B N 1
ATOM 2087 C CA . VAL B 1 129 ? 0.697 -16.266 -8.625 1 97.69 129 VAL B CA 1
ATOM 2088 C C . VAL B 1 129 ? 1.705 -16.891 -7.656 1 97.69 129 VAL B C 1
ATOM 2090 O O . VAL B 1 129 ? 1.675 -18.094 -7.406 1 97.69 129 VAL B O 1
ATOM 2093 N N . SER B 1 130 ? 2.609 -16.109 -7.195 1 97.69 130 SER B N 1
ATOM 2094 C CA . SER B 1 130 ? 3.553 -16.484 -6.148 1 97.69 130 SER B CA 1
ATOM 2095 C C . SER B 1 130 ? 3.787 -15.336 -5.176 1 97.69 130 SER B C 1
ATOM 2097 O O . SER B 1 130 ? 3.74 -14.172 -5.566 1 97.69 130 SER B O 1
ATOM 2099 N N . PHE B 1 131 ? 4.016 -15.641 -3.934 1 97.88 131 PHE B N 1
ATOM 2100 C CA . PHE B 1 131 ? 4.285 -14.656 -2.893 1 97.88 131 PHE B CA 1
ATOM 2101 C C . PHE B 1 131 ? 5.73 -14.742 -2.426 1 97.88 131 PHE B C 1
ATOM 2103 O O . PHE B 1 131 ? 6.281 -15.836 -2.291 1 97.88 131 PHE B O 1
ATOM 2110 N N . HIS B 1 132 ? 6.281 -13.609 -2.188 1 98.19 132 HIS B N 1
ATOM 2111 C CA . HIS B 1 132 ? 7.676 -13.523 -1.771 1 98.19 132 HIS B CA 1
ATOM 2112 C C . HIS B 1 132 ? 7.883 -12.398 -0.757 1 98.19 132 HIS B C 1
ATOM 2114 O O . HIS B 1 132 ? 7.309 -11.32 -0.899 1 98.19 132 HIS B O 1
ATOM 2120 N N . HIS B 1 133 ? 8.641 -12.656 0.248 1 97.81 133 HIS B N 1
ATOM 2121 C CA . HIS B 1 133 ? 9.086 -11.602 1.149 1 97.81 133 HIS B CA 1
ATOM 2122 C C . HIS B 1 133 ? 10.352 -10.93 0.626 1 97.81 133 HIS B C 1
ATOM 2124 O O . HIS B 1 133 ? 11.352 -11.602 0.359 1 97.81 133 HIS B O 1
ATOM 2130 N N . VAL B 1 134 ? 10.297 -9.68 0.444 1 97.81 134 VAL B N 1
ATOM 2131 C CA . VAL B 1 134 ? 11.43 -8.883 -0.014 1 97.81 134 VAL B CA 1
ATOM 2132 C C . VAL B 1 134 ? 12.055 -8.141 1.168 1 97.81 134 VAL B C 1
ATOM 2134 O O . VAL B 1 134 ? 11.367 -7.391 1.869 1 97.81 134 VAL B O 1
ATOM 2137 N N . SER B 1 135 ? 13.32 -8.32 1.351 1 96.88 135 SER B N 1
ATOM 2138 C CA . SER B 1 135 ? 14.023 -7.625 2.43 1 96.88 135 SER B CA 1
ATOM 2139 C C . SER B 1 135 ? 13.914 -6.109 2.273 1 96.88 135 SER B C 1
ATOM 2141 O O . SER B 1 135 ? 14.109 -5.578 1.18 1 96.88 135 SER B O 1
ATOM 2143 N N . GLY B 1 136 ? 13.5 -5.48 3.371 1 96.88 136 GLY B N 1
ATOM 2144 C CA . GLY B 1 136 ? 13.391 -4.031 3.367 1 96.88 136 GLY B CA 1
ATOM 2145 C C . GLY B 1 136 ? 12.094 -3.531 2.756 1 96.88 136 GLY B C 1
ATOM 2146 O O . GLY B 1 136 ? 11.922 -2.326 2.564 1 96.88 136 GLY B O 1
ATOM 2147 N N . PHE B 1 137 ? 11.195 -4.375 2.404 1 97.75 137 PHE B N 1
ATOM 2148 C CA . PHE B 1 137 ? 9.977 -3.898 1.758 1 97.75 137 PHE B CA 1
ATOM 2149 C C . PHE B 1 137 ? 8.758 -4.633 2.299 1 97.75 137 PHE B C 1
ATOM 2151 O O . PHE B 1 137 ? 7.812 -4.004 2.787 1 97.75 137 PHE B O 1
ATOM 2158 N N . GLY B 1 138 ? 8.82 -5.898 2.264 1 96.88 138 GLY B N 1
ATOM 2159 C CA . GLY B 1 138 ? 7.691 -6.688 2.732 1 96.88 138 GLY B CA 1
ATOM 2160 C C . GLY B 1 138 ? 7.223 -7.715 1.721 1 96.88 138 GLY B C 1
ATOM 2161 O O . GLY B 1 138 ? 8.023 -8.242 0.949 1 96.88 138 GLY B O 1
ATOM 2162 N N . LEU B 1 139 ? 5.949 -8.047 1.807 1 97 139 LEU B N 1
ATOM 2163 C CA . LEU B 1 139 ? 5.387 -9.117 0.99 1 97 139 LEU B CA 1
ATOM 2164 C C . LEU B 1 139 ? 4.977 -8.594 -0.383 1 97 139 LEU B C 1
ATOM 2166 O O . LEU B 1 139 ? 4.297 -7.57 -0.483 1 97 139 LEU B O 1
ATOM 2170 N N . ILE B 1 140 ? 5.418 -9.289 -1.404 1 98.25 140 ILE B N 1
ATOM 2171 C CA . ILE B 1 140 ? 4.945 -8.977 -2.75 1 98.25 140 ILE B CA 1
ATOM 2172 C C . ILE B 1 140 ? 4.297 -10.219 -3.365 1 98.25 140 ILE B C 1
ATOM 2174 O O . ILE B 1 140 ? 4.621 -11.344 -2.988 1 98.25 140 ILE B O 1
ATOM 2178 N N . GLU B 1 141 ? 3.404 -9.945 -4.191 1 98.44 141 GLU B N 1
ATOM 2179 C CA . GLU B 1 141 ? 2.752 -10.938 -5.039 1 98.44 141 GLU B CA 1
ATOM 2180 C C . GLU B 1 141 ? 3.141 -10.758 -6.504 1 98.44 141 GLU B C 1
ATOM 2182 O O . GLU B 1 141 ? 3.141 -9.641 -7.016 1 98.44 141 GLU B O 1
ATOM 2187 N N . LEU B 1 142 ? 3.578 -11.836 -7.18 1 98.19 142 LEU B N 1
ATOM 2188 C CA . LEU B 1 142 ? 3.824 -11.812 -8.617 1 98.19 142 LEU B CA 1
ATOM 2189 C C . LEU B 1 142 ? 2.715 -12.539 -9.367 1 98.19 142 LEU B C 1
ATOM 2191 O O . LEU B 1 142 ? 2.459 -13.719 -9.117 1 98.19 142 LEU B O 1
ATOM 2195 N N . LEU B 1 143 ? 2.045 -11.828 -10.188 1 98 143 LEU B N 1
ATOM 2196 C CA . LEU B 1 143 ? 1.024 -12.359 -11.086 1 98 143 LEU B CA 1
ATOM 2197 C C . LEU B 1 143 ? 1.58 -12.539 -12.492 1 98 143 LEU B C 1
ATOM 2199 O O . LEU B 1 143 ? 1.897 -11.562 -13.172 1 98 143 LEU B O 1
ATOM 2203 N N . GLU B 1 144 ? 1.682 -13.781 -12.883 1 96.75 144 GLU B N 1
ATOM 2204 C CA . GLU B 1 144 ? 2.252 -14.062 -14.195 1 96.75 144 GLU B CA 1
ATOM 2205 C C . GLU B 1 144 ? 1.194 -13.961 -15.297 1 96.75 144 GLU B C 1
ATOM 2207 O O . GLU B 1 144 ? 0.304 -14.812 -15.383 1 96.75 144 GLU B O 1
ATOM 2212 N N . THR B 1 145 ? 1.333 -13 -16.109 1 91.31 145 THR B N 1
ATOM 2213 C CA . THR B 1 145 ? 0.341 -12.734 -17.141 1 91.31 145 THR B CA 1
ATOM 2214 C C . THR B 1 145 ? 0.826 -13.242 -18.5 1 91.31 145 THR B C 1
ATOM 2216 O O . THR B 1 145 ? 0.035 -13.383 -19.438 1 91.31 145 THR B O 1
ATOM 2219 N N . GLY B 1 146 ? 2.059 -13.641 -18.641 1 83.62 146 GLY B N 1
ATOM 2220 C CA . GLY B 1 146 ? 2.619 -14.094 -19.906 1 83.62 146 GLY B CA 1
ATOM 2221 C C . GLY B 1 146 ? 2.848 -12.961 -20.891 1 83.62 146 GLY B C 1
ATOM 2222 O O . GLY B 1 146 ? 3.375 -13.188 -21.984 1 83.62 146 GLY B O 1
ATOM 2223 N N . THR B 1 147 ? 2.34 -11.766 -20.609 1 73.56 147 THR B N 1
ATOM 2224 C CA . THR B 1 147 ? 2.473 -10.609 -21.5 1 73.56 147 THR B CA 1
ATOM 2225 C C . THR B 1 147 ? 3.408 -9.57 -20.891 1 73.56 147 THR B C 1
ATOM 2227 O O . THR B 1 147 ? 3.447 -9.398 -19.672 1 73.56 147 THR B O 1
ATOM 2230 N N . GLU B 1 148 ? 4.273 -9.031 -21.812 1 68.94 148 GLU B N 1
ATOM 2231 C CA . GLU B 1 148 ? 5.133 -7.957 -21.328 1 68.94 148 GLU B CA 1
ATOM 2232 C C . GLU B 1 148 ? 4.309 -6.758 -20.859 1 68.94 148 GLU B C 1
ATOM 2234 O O . GLU B 1 148 ? 3.303 -6.41 -21.484 1 68.94 148 GLU B O 1
ATOM 2239 N N . PRO B 1 149 ? 4.637 -6.227 -19.75 1 59.09 149 PRO B N 1
ATOM 2240 C CA . PRO B 1 149 ? 3.887 -5.062 -19.281 1 59.09 149 PRO B CA 1
ATOM 2241 C C . PRO B 1 149 ? 3.842 -3.934 -20.312 1 59.09 149 PRO B C 1
ATOM 2243 O O . PRO B 1 149 ? 4.812 -3.721 -21.047 1 59.09 149 PRO B O 1
ATOM 2246 N N . GLN B 1 150 ? 2.689 -3.566 -20.844 1 45.88 150 GLN B N 1
ATOM 2247 C CA . GLN B 1 150 ? 2.594 -2.494 -21.828 1 45.88 150 GLN B CA 1
ATOM 2248 C C . GLN B 1 150 ? 3.109 -1.176 -21.25 1 45.88 150 GLN B C 1
ATOM 2250 O O . GLN B 1 150 ? 2.713 -0.769 -20.156 1 45.88 150 GLN B O 1
ATOM 2255 N N . ALA B 1 151 ? 4.234 -0.742 -21.641 1 44.56 151 ALA B N 1
ATOM 2256 C CA . ALA B 1 151 ? 4.598 0.644 -21.359 1 44.56 151 ALA B CA 1
ATOM 2257 C C . ALA B 1 151 ? 3.453 1.593 -21.703 1 44.56 151 ALA B C 1
ATOM 2259 O O . ALA B 1 151 ? 2.729 1.379 -22.672 1 44.56 151 ALA B O 1
ATOM 2260 N N . ILE B 1 152 ? 2.725 2.166 -20.766 1 31.91 152 ILE B N 1
ATOM 2261 C CA . ILE B 1 152 ? 1.776 3.164 -21.25 1 31.91 152 ILE B CA 1
ATOM 2262 C C . ILE B 1 152 ? 2.43 4.016 -22.344 1 31.91 152 ILE B C 1
ATOM 2264 O O . ILE B 1 152 ? 3.459 4.652 -22.109 1 31.91 152 ILE B O 1
ATOM 2268 N N . ALA B 1 153 ? 2.09 3.75 -23.516 1 30.3 153 ALA B N 1
ATOM 2269 C CA . ALA B 1 153 ? 2.504 4.613 -24.609 1 30.3 153 ALA B CA 1
ATOM 2270 C C . ALA B 1 153 ? 2.107 6.066 -24.359 1 30.3 153 ALA B C 1
ATOM 2272 O O . ALA B 1 153 ? 1.052 6.332 -23.781 1 30.3 153 ALA B O 1
#

Radius of gyration: 20.07 Å; Cα contacts (8 Å, |Δi|>4): 705; chains: 2; bounding box: 86×47×47 Å

Nearest PDB structures (foldseek):
  3oa4-assembly1_A-2  TM=8.213E-01  e=3.868E-09  Halalkalibacterium halodurans C-125
  6qh4-assembly1_C  TM=7.466E-01  e=1.088E-07  Homo sapiens
  6qh4-assembly2_D-2  TM=7.657E-01  e=1.752E-07  Homo sapiens
  6qh4-assembly1_A  TM=7.733E-01  e=5.770E-07  Homo sapiens
  3l7t-assembly2_C  TM=3.786E-01  e=6.256E-06  Streptococcus mutans

Sequence (306 aa):
MDSPANDIASATAALAFHHFGLAVAAPEEAFRYLASLGYLAGNSAFDPIQRVNLAMRHHPVMPDVEVIWPGHGPSPIDKLIKRTGTMIYHLCYACPNAEQALDALAASGVEIVPVGVPAPAVLFGGQKVSFHHVSGFGLIELLETGTEPQAIAMDSPANDIASATAALAFHHFGLAVAAPEEAFRYLASLGYLAGNSAFDPIQRVNLAMRHHPVMPDVEVIWPGHGPSPIDKLIKRTGTMIYHLCYACPNAEQALDALAASGVEIVPVGVPAPAVLFGGQKVSFHHVSGFGLIELLETGTEPQAIA

Secondary structure (DSSP, 8-state):
---------------EEEEEEEE-S-SHHHHHHHHHTT-EEEEEEEETTTTEEEEEEE-SSSPPEEEEEE-SS--HHHHHHHHH-SEEEEEEEEES-HHHHHHHHHHTT--EEEEEEEEEEGGGTTEEEEEEEETTTEEEEEEE-SS------/---------------EEEEEEEE-S-SHHHHHHHHHTT-EEEEEEEETTTTEEEEEEE-SSSPPEEEEEE-SS--HHHHHHHHH-SEEEEEEEEES-HHHHHHHHHHTT--EEEEEEEEEEGGGTTEEEEEEEETTTEEEEEEE-SS------

Organism: NCBI:txid2511166